Protein AF-A0A4Y9J5P9-F1 (afdb_monomer_lite)

Structure (mmCIF, N/CA/C/O backbone):
data_AF-A0A4Y9J5P9-F1
#
_entry.id   AF-A0A4Y9J5P9-F1
#
loop_
_atom_site.group_PDB
_atom_site.id
_atom_site.type_symbol
_atom_site.label_atom_id
_atom_site.label_alt_id
_atom_site.label_comp_id
_atom_site.label_asym_id
_atom_site.label_entity_id
_atom_site.label_seq_id
_atom_site.pdbx_PDB_ins_code
_atom_site.Cartn_x
_atom_site.Cartn_y
_atom_site.Cartn_z
_atom_site.occupancy
_atom_site.B_iso_or_equiv
_atom_site.auth_seq_id
_atom_site.auth_comp_id
_atom_site.auth_asym_id
_atom_site.auth_atom_id
_atom_site.pdbx_PDB_model_num
ATOM 1 N N . MET A 1 1 ? 6.789 -11.161 23.796 1.00 53.19 1 MET A N 1
ATOM 2 C CA . MET A 1 1 ? 7.532 -11.823 22.694 1.00 53.19 1 MET A CA 1
ATOM 3 C C . MET A 1 1 ? 6.649 -12.443 21.605 1.00 53.19 1 MET A C 1
ATOM 5 O O . MET A 1 1 ? 6.870 -12.081 20.460 1.00 53.19 1 MET A O 1
ATOM 9 N N . LYS A 1 2 ? 5.642 -13.296 21.888 1.00 56.31 2 LYS A N 1
ATOM 10 C CA . LYS A 1 2 ? 4.784 -13.918 20.837 1.00 56.31 2 LYS A CA 1
ATOM 11 C C . LYS A 1 2 ? 4.163 -12.918 19.837 1.00 56.31 2 LYS A C 1
ATOM 13 O O . LYS A 1 2 ? 4.288 -13.100 18.637 1.00 56.31 2 LYS A O 1
ATOM 18 N N . LYS A 1 3 ? 3.633 -11.792 20.325 1.00 65.88 3 LYS A N 1
ATOM 19 C CA . LYS A 1 3 ? 2.984 -10.761 19.487 1.00 65.88 3 LYS A CA 1
ATOM 20 C C . LYS A 1 3 ? 3.928 -9.975 18.570 1.00 65.88 3 LYS A C 1
ATOM 22 O O . LYS A 1 3 ? 3.513 -9.537 17.508 1.00 65.88 3 LYS A O 1
ATOM 27 N N . ILE A 1 4 ? 5.189 -9.797 18.975 1.00 73.44 4 ILE A N 1
ATOM 28 C CA . ILE A 1 4 ? 6.207 -9.153 18.125 1.00 73.44 4 ILE A CA 1
ATOM 29 C C . ILE A 1 4 ? 6.587 -10.105 16.986 1.00 73.44 4 ILE A C 1
ATOM 31 O O . ILE A 1 4 ? 6.726 -9.669 15.851 1.00 73.44 4 ILE A O 1
ATOM 35 N N . LYS A 1 5 ? 6.680 -11.412 17.273 1.00 79.00 5 LYS A N 1
ATOM 36 C CA . LYS A 1 5 ? 6.939 -12.435 16.253 1.00 79.00 5 LYS A CA 1
ATOM 37 C C . LYS A 1 5 ? 5.811 -12.513 15.220 1.00 79.00 5 LYS A C 1
ATOM 39 O O . LYS A 1 5 ? 6.104 -12.509 14.036 1.00 79.00 5 LYS A O 1
ATOM 44 N N . GLU A 1 6 ? 4.548 -12.517 15.650 1.00 77.38 6 GLU A N 1
ATOM 45 C CA . GLU A 1 6 ? 3.384 -12.494 14.743 1.00 77.38 6 GLU A CA 1
ATOM 46 C C . GLU A 1 6 ? 3.361 -11.238 13.865 1.00 77.38 6 GLU A C 1
ATOM 48 O O . GLU A 1 6 ? 3.120 -11.320 12.665 1.00 77.38 6 GLU A O 1
ATOM 53 N N . TYR A 1 7 ? 3.661 -10.079 14.454 1.00 79.06 7 TYR A N 1
ATOM 54 C CA . TYR A 1 7 ? 3.749 -8.815 13.730 1.00 79.06 7 TYR A CA 1
ATOM 55 C C . TYR A 1 7 ? 4.831 -8.846 12.644 1.00 79.06 7 TYR A C 1
ATOM 57 O O . TYR A 1 7 ? 4.550 -8.538 11.489 1.00 79.06 7 TYR A O 1
ATOM 65 N N . ILE A 1 8 ? 6.048 -9.270 12.999 1.00 83.81 8 ILE A N 1
ATOM 66 C CA . ILE A 1 8 ? 7.154 -9.405 12.044 1.00 83.81 8 ILE A CA 1
ATOM 67 C C . ILE A 1 8 ? 6.790 -10.419 10.955 1.00 83.81 8 ILE A C 1
ATOM 69 O O . ILE A 1 8 ? 7.001 -10.132 9.786 1.00 83.81 8 ILE A O 1
ATOM 73 N N . LEU A 1 9 ? 6.189 -11.554 11.321 1.00 85.19 9 LEU A N 1
ATOM 74 C CA . LEU A 1 9 ? 5.786 -12.599 10.380 1.00 85.19 9 LEU A CA 1
ATOM 75 C C . LEU A 1 9 ? 4.756 -12.108 9.352 1.00 85.19 9 LEU A C 1
ATOM 77 O O . LEU A 1 9 ? 4.862 -12.428 8.175 1.00 85.19 9 LEU A O 1
ATOM 81 N N . VAL A 1 10 ? 3.773 -11.309 9.767 1.00 83.62 10 VAL A N 1
ATOM 82 C CA . VAL A 1 10 ? 2.771 -10.739 8.850 1.00 83.62 10 VAL A CA 1
ATOM 83 C C . VAL A 1 10 ? 3.413 -9.737 7.885 1.00 83.62 10 VAL A C 1
ATOM 85 O O . VAL A 1 10 ? 3.097 -9.745 6.692 1.00 83.62 10 VAL A O 1
ATOM 88 N N . LEU A 1 11 ? 4.334 -8.902 8.379 1.00 83.50 11 LEU A N 1
ATOM 89 C CA . LEU A 1 11 ? 5.075 -7.960 7.539 1.00 83.50 11 LEU A CA 1
ATOM 90 C C . LEU A 1 11 ? 5.971 -8.689 6.532 1.00 83.50 11 LEU A C 1
ATOM 92 O O . LEU A 1 11 ? 5.945 -8.354 5.349 1.00 83.50 11 LEU A O 1
ATOM 96 N N . THR A 1 12 ? 6.726 -9.698 6.972 1.00 86.25 12 THR A N 1
ATOM 97 C CA . THR A 1 12 ? 7.613 -10.463 6.088 1.00 86.25 12 THR A CA 1
ATOM 98 C C . THR A 1 12 ? 6.824 -11.260 5.061 1.00 86.25 12 THR A C 1
ATOM 100 O O . THR A 1 12 ? 7.177 -11.230 3.888 1.00 86.25 12 THR A O 1
ATOM 103 N N . LEU A 1 13 ? 5.729 -11.916 5.453 1.00 86.50 13 LEU A N 1
ATOM 104 C CA . LEU A 1 13 ? 4.909 -12.705 4.532 1.00 86.50 13 LEU A CA 1
ATOM 105 C C . LEU A 1 13 ? 4.271 -11.825 3.457 1.00 86.50 13 LEU A C 1
ATOM 107 O O . LEU A 1 13 ? 4.275 -12.194 2.288 1.00 86.50 13 LEU A O 1
ATOM 111 N N . SER A 1 14 ? 3.784 -10.641 3.823 1.00 83.44 14 SER A N 1
ATOM 112 C CA . SER A 1 14 ? 3.197 -9.712 2.850 1.00 83.44 14 SER A CA 1
ATOM 113 C C . SER A 1 14 ? 4.247 -9.109 1.917 1.00 83.44 14 SER A C 1
ATOM 115 O O . SER A 1 14 ? 3.969 -8.920 0.736 1.00 83.44 14 SER A O 1
ATOM 117 N N . LEU A 1 15 ? 5.457 -8.843 2.424 1.00 85.38 15 LEU A N 1
ATOM 118 C CA . LEU A 1 15 ? 6.593 -8.416 1.607 1.00 85.38 15 LEU A CA 1
ATOM 119 C C . LEU A 1 15 ? 6.991 -9.508 0.605 1.00 85.38 15 LEU A C 1
ATOM 121 O O . LEU A 1 15 ? 7.119 -9.230 -0.583 1.00 85.38 15 LEU A O 1
ATOM 125 N N . VAL A 1 16 ? 7.130 -10.754 1.067 1.00 86.75 16 VAL A N 1
ATOM 126 C CA . VAL A 1 16 ? 7.430 -11.907 0.206 1.00 86.75 16 VAL A CA 1
ATOM 127 C C . VAL A 1 16 ? 6.332 -12.090 -0.836 1.00 86.75 16 VAL A C 1
ATOM 129 O O . VAL A 1 16 ? 6.643 -12.214 -2.016 1.00 86.75 16 VAL A O 1
ATOM 132 N N . LEU A 1 17 ? 5.060 -12.044 -0.432 1.00 86.56 17 LEU A N 1
ATOM 133 C CA . LEU A 1 17 ? 3.925 -12.176 -1.342 1.00 86.56 17 LEU A CA 1
ATOM 134 C C . LEU A 1 17 ? 3.943 -11.092 -2.422 1.00 86.56 17 LEU A C 1
ATOM 136 O O . LEU A 1 17 ? 3.773 -11.404 -3.594 1.00 86.56 17 LEU A O 1
ATOM 140 N N . ALA A 1 18 ? 4.189 -9.838 -2.048 1.00 83.00 18 ALA A N 1
ATOM 141 C CA . ALA A 1 18 ? 4.281 -8.742 -3.002 1.00 83.00 18 ALA A CA 1
ATOM 142 C C . ALA A 1 18 ? 5.456 -8.915 -3.973 1.00 83.00 18 ALA A C 1
ATOM 144 O O . ALA A 1 18 ? 5.275 -8.748 -5.175 1.00 83.00 18 ALA A O 1
ATOM 145 N N . CYS A 1 19 ? 6.640 -9.309 -3.491 1.00 82.00 19 CYS A N 1
ATOM 146 C CA . CYS A 1 19 ? 7.788 -9.595 -4.358 1.00 82.00 19 CYS A CA 1
ATOM 147 C C . CYS A 1 19 ? 7.505 -10.756 -5.324 1.00 82.00 19 CYS A C 1
ATOM 149 O O . CYS A 1 19 ? 7.816 -10.657 -6.510 1.00 82.00 19 CYS A O 1
ATOM 151 N N . VAL A 1 20 ? 6.883 -11.834 -4.836 1.00 83.81 20 VAL A N 1
ATOM 152 C CA . VAL A 1 20 ? 6.499 -12.998 -5.649 1.00 83.81 20 VAL A CA 1
ATOM 153 C C . VAL A 1 20 ? 5.451 -12.613 -6.690 1.00 83.81 20 VAL A C 1
ATOM 155 O O . VAL A 1 20 ? 5.598 -12.975 -7.852 1.00 83.81 20 VAL A O 1
ATOM 158 N N . LEU A 1 21 ? 4.426 -11.842 -6.314 1.00 82.25 21 LEU A N 1
ATOM 159 C CA . LEU A 1 21 ? 3.424 -11.338 -7.255 1.00 82.25 21 LEU A CA 1
ATOM 160 C C . LEU A 1 21 ? 4.065 -10.452 -8.321 1.00 82.25 21 LEU A C 1
ATOM 162 O O . LEU A 1 21 ? 3.766 -10.631 -9.496 1.00 82.25 21 LEU A O 1
ATOM 166 N N . THR A 1 22 ? 4.978 -9.554 -7.940 1.00 78.56 22 THR A N 1
ATOM 167 C CA . THR A 1 22 ? 5.728 -8.744 -8.909 1.00 78.56 22 THR A CA 1
ATOM 168 C C . THR A 1 22 ? 6.489 -9.628 -9.890 1.00 78.56 22 THR A C 1
ATOM 170 O O . THR A 1 22 ? 6.398 -9.387 -11.086 1.00 78.56 22 THR A O 1
ATOM 173 N N . PHE A 1 23 ? 7.179 -10.665 -9.409 1.00 78.06 23 PHE A N 1
ATOM 174 C CA . PHE A 1 23 ? 7.938 -11.592 -10.253 1.00 78.06 23 PHE A CA 1
ATOM 175 C C . PHE A 1 23 ? 7.052 -12.438 -11.186 1.00 78.06 23 PHE A C 1
ATOM 177 O O . PHE A 1 23 ? 7.381 -12.634 -12.351 1.00 78.06 23 PHE A O 1
ATOM 184 N N . ILE A 1 24 ? 5.914 -12.941 -10.702 1.00 78.69 24 ILE A N 1
ATOM 185 C CA . ILE A 1 24 ? 4.983 -13.736 -11.521 1.00 78.69 24 ILE A CA 1
ATOM 186 C C . ILE A 1 24 ? 4.325 -12.858 -12.590 1.00 78.69 24 ILE A C 1
ATOM 188 O O . ILE A 1 24 ? 4.200 -13.268 -13.743 1.00 78.69 24 ILE A O 1
ATOM 192 N N . LEU A 1 25 ? 3.897 -11.651 -12.216 1.00 75.62 25 LEU A N 1
ATOM 193 C CA . LEU A 1 25 ? 3.182 -10.739 -13.108 1.00 75.62 25 LEU A CA 1
ATOM 194 C C . LEU A 1 25 ? 4.106 -10.043 -14.115 1.00 75.62 25 LEU A C 1
ATOM 196 O O . LEU A 1 25 ? 3.629 -9.572 -15.144 1.00 75.62 25 LEU A O 1
ATOM 200 N N . SER A 1 26 ? 5.412 -9.995 -13.854 1.00 69.56 26 SER A N 1
ATOM 201 C CA . SER A 1 26 ? 6.414 -9.449 -14.774 1.00 69.56 26 SER A CA 1
ATOM 202 C C . SER A 1 26 ? 6.909 -10.447 -15.825 1.00 69.56 26 SER A C 1
ATOM 204 O O . SER A 1 26 ? 7.741 -10.094 -16.656 1.00 69.56 26 SER A O 1
ATOM 206 N N . ASN A 1 27 ? 6.401 -11.684 -15.828 1.00 59.06 27 ASN A N 1
ATOM 207 C CA . ASN A 1 27 ? 6.871 -12.757 -16.710 1.00 59.06 27 ASN A CA 1
ATOM 208 C C . ASN A 1 27 ? 6.480 -12.557 -18.196 1.00 59.06 27 ASN A C 1
ATOM 210 O O . ASN A 1 27 ? 6.952 -13.271 -19.080 1.00 59.06 27 ASN A O 1
ATOM 214 N N . SER A 1 28 ? 5.644 -11.561 -18.509 1.00 53.28 28 SER A N 1
ATOM 215 C CA . SER A 1 28 ? 5.493 -11.052 -19.875 1.00 53.28 28 SER A CA 1
ATOM 216 C C . SER A 1 28 ? 6.617 -10.055 -20.163 1.00 53.28 28 SER A C 1
ATOM 218 O O . SER A 1 28 ? 6.710 -9.057 -19.460 1.00 53.28 28 SER A O 1
ATOM 220 N N . ARG A 1 29 ? 7.423 -10.323 -21.202 1.00 49.62 29 ARG A N 1
ATOM 221 C CA . ARG A 1 29 ? 8.664 -9.658 -21.682 1.00 49.62 29 ARG A CA 1
ATOM 222 C C . ARG A 1 29 ? 8.778 -8.122 -21.691 1.00 49.62 29 ARG A C 1
ATOM 224 O O . ARG A 1 29 ? 9.771 -7.617 -22.193 1.00 49.62 29 ARG A O 1
ATOM 231 N N . PHE A 1 30 ? 7.825 -7.368 -21.174 1.00 44.53 30 PHE A N 1
ATOM 232 C CA . PHE A 1 30 ? 7.927 -5.931 -21.039 1.00 44.53 30 PHE A CA 1
ATOM 233 C C . PHE A 1 30 ? 7.219 -5.466 -19.761 1.00 44.53 30 PHE A C 1
ATOM 235 O O . PHE A 1 30 ? 6.049 -5.761 -19.521 1.00 44.53 30 PHE A O 1
ATOM 242 N N . VAL A 1 31 ? 7.930 -4.606 -19.031 1.00 52.00 31 VAL A N 1
ATOM 243 C CA . VAL A 1 31 ? 7.399 -3.592 -18.116 1.00 52.00 31 VAL A CA 1
ATOM 244 C C . VAL A 1 31 ? 7.162 -4.046 -16.661 1.00 52.00 31 VAL A C 1
ATOM 246 O O . VAL A 1 31 ? 6.040 -4.111 -16.161 1.00 52.00 31 VAL A O 1
ATOM 249 N N . PHE A 1 32 ? 8.249 -4.183 -15.895 1.00 51.75 32 PHE A N 1
ATOM 250 C CA . PHE A 1 32 ? 8.193 -4.087 -14.424 1.00 51.75 32 PHE A CA 1
ATOM 251 C C . PHE A 1 3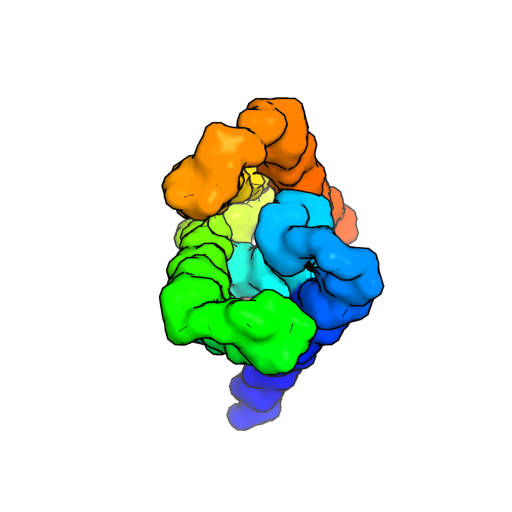2 ? 7.670 -2.710 -13.920 1.00 51.75 32 PHE A C 1
ATOM 253 O O . PHE A 1 32 ? 7.300 -2.573 -12.757 1.00 51.75 32 PHE A O 1
ATOM 260 N N . LEU A 1 33 ? 7.554 -1.715 -14.811 1.00 57.81 33 LEU A N 1
ATOM 261 C CA . LEU A 1 33 ? 6.879 -0.421 -14.608 1.00 57.81 33 LEU A CA 1
ATOM 262 C C . LEU A 1 33 ? 5.426 -0.378 -15.133 1.00 57.81 33 LEU A C 1
ATOM 264 O O . LEU A 1 33 ? 4.866 0.704 -15.313 1.00 57.81 33 LEU A O 1
ATOM 268 N N . ASN A 1 34 ? 4.804 -1.522 -15.443 1.00 67.69 34 ASN A N 1
ATOM 269 C CA . ASN A 1 34 ? 3.411 -1.525 -15.875 1.00 67.69 34 ASN A CA 1
ATOM 270 C C . ASN A 1 34 ? 2.553 -1.135 -14.675 1.00 67.69 34 ASN A C 1
ATOM 272 O O . ASN A 1 34 ? 2.593 -1.790 -13.635 1.00 67.69 34 ASN A O 1
ATOM 276 N N . LEU A 1 35 ? 1.738 -0.093 -14.816 1.00 67.44 35 LEU A N 1
ATOM 277 C CA . LEU A 1 35 ? 0.831 0.325 -13.748 1.00 67.44 35 LEU A CA 1
ATOM 278 C C . LEU A 1 35 ? -0.058 -0.838 -13.278 1.00 67.44 35 LEU A C 1
ATOM 280 O O . LEU A 1 35 ? -0.327 -0.953 -12.086 1.00 67.44 35 LEU A O 1
ATOM 284 N N . ASN A 1 36 ? -0.432 -1.755 -14.176 1.00 67.81 36 ASN A N 1
ATOM 285 C CA . ASN A 1 36 ? -1.231 -2.931 -13.830 1.00 67.81 36 ASN A CA 1
ATOM 286 C C . ASN A 1 36 ? -0.463 -3.957 -12.977 1.00 67.81 36 ASN A C 1
ATOM 288 O O . ASN A 1 36 ? -1.045 -4.541 -12.062 1.00 67.81 36 ASN A O 1
ATOM 292 N N . THR A 1 37 ? 0.830 -4.177 -13.243 1.00 71.69 37 THR A N 1
ATOM 293 C CA . THR A 1 37 ? 1.643 -5.114 -12.447 1.00 71.69 37 THR A CA 1
ATOM 294 C C . THR A 1 37 ? 1.933 -4.522 -11.073 1.00 71.69 37 THR A C 1
ATOM 296 O O . THR A 1 37 ? 1.742 -5.209 -10.071 1.00 71.69 37 THR A O 1
ATOM 299 N N . ILE A 1 38 ? 2.264 -3.225 -11.017 1.00 72.25 38 ILE A N 1
ATOM 300 C CA . ILE A 1 38 ? 2.441 -2.470 -9.769 1.00 72.25 38 ILE A CA 1
ATOM 301 C C . ILE A 1 38 ? 1.161 -2.523 -8.928 1.00 72.25 38 ILE A C 1
ATOM 303 O O . ILE A 1 38 ? 1.227 -2.736 -7.720 1.00 72.25 38 ILE A O 1
ATOM 307 N N . LEU A 1 39 ? -0.015 -2.353 -9.537 1.00 71.62 39 LEU A N 1
ATOM 308 C CA . LEU A 1 39 ? -1.292 -2.369 -8.823 1.00 71.62 39 LEU A CA 1
ATOM 309 C C . LEU A 1 39 ? -1.528 -3.68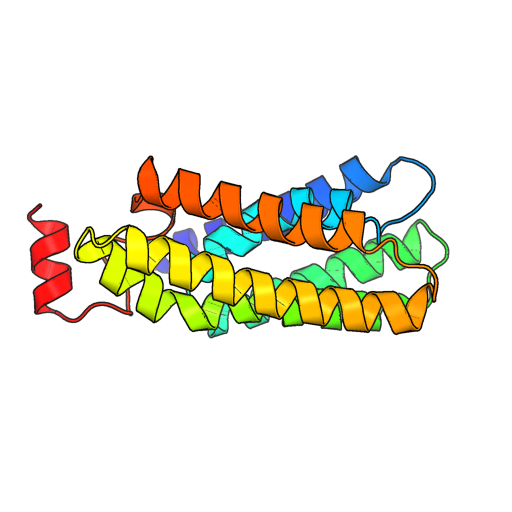6 -8.078 1.00 71.62 39 LEU A C 1
ATOM 311 O O . LEU A 1 39 ? -1.817 -3.692 -6.881 1.00 71.62 39 LEU A O 1
ATOM 315 N N . LEU A 1 40 ? -1.398 -4.802 -8.791 1.00 73.94 40 LEU A N 1
ATOM 316 C CA . LEU A 1 40 ? -1.704 -6.122 -8.251 1.00 73.94 40 LEU A CA 1
ATOM 317 C C . LEU A 1 40 ? -0.658 -6.582 -7.234 1.00 73.94 40 LEU A C 1
ATOM 319 O O . LEU A 1 40 ? -1.012 -7.208 -6.235 1.00 73.94 40 LEU A O 1
ATOM 323 N N . SER A 1 41 ? 0.616 -6.250 -7.447 1.00 77.62 41 SER A N 1
ATOM 324 C CA . SER A 1 41 ? 1.679 -6.677 -6.541 1.00 77.62 41 SER A CA 1
ATOM 325 C C . SER A 1 41 ? 1.759 -5.857 -5.254 1.00 77.62 41 SER A C 1
ATOM 327 O O . SER A 1 41 ? 2.133 -6.388 -4.210 1.00 77.62 41 SER A O 1
ATOM 329 N N . THR A 1 42 ? 1.365 -4.581 -5.287 1.00 79.06 42 THR A N 1
ATOM 330 C CA . THR A 1 42 ? 1.448 -3.684 -4.118 1.00 79.06 42 THR A CA 1
ATOM 331 C C . THR A 1 42 ? 0.241 -3.779 -3.190 1.00 79.06 42 THR A C 1
ATOM 333 O O . THR A 1 42 ? 0.298 -3.310 -2.052 1.00 79.06 42 THR A O 1
ATOM 336 N N . PHE A 1 43 ? -0.837 -4.436 -3.615 1.00 82.25 43 PHE A N 1
ATOM 337 C CA . PHE A 1 43 ? -2.066 -4.548 -2.838 1.00 82.25 43 PHE A CA 1
ATOM 338 C C . PHE A 1 43 ? -1.894 -5.137 -1.417 1.00 82.25 43 PHE A C 1
ATOM 340 O O . PHE A 1 43 ? -2.371 -4.506 -0.464 1.00 82.25 43 PHE A O 1
ATOM 347 N N . PRO A 1 44 ? -1.181 -6.268 -1.208 1.00 81.75 44 PRO A N 1
ATOM 348 C CA . PRO A 1 44 ? -0.951 -6.806 0.138 1.00 81.75 44 PRO A CA 1
ATOM 349 C C . PRO A 1 44 ? -0.238 -5.807 1.058 1.00 81.75 44 PRO A C 1
ATOM 351 O O . PRO A 1 44 ? -0.516 -5.723 2.254 1.00 81.75 44 PRO A O 1
ATOM 354 N N . ILE A 1 45 ? 0.665 -5.016 0.480 1.00 85.62 45 ILE A N 1
ATOM 355 C CA . ILE A 1 45 ? 1.468 -4.024 1.186 1.00 85.62 45 ILE A CA 1
ATOM 356 C C . ILE A 1 45 ? 0.624 -2.791 1.548 1.00 85.62 45 ILE A C 1
ATOM 358 O O . ILE A 1 45 ? 0.695 -2.318 2.681 1.00 85.62 45 ILE A O 1
ATOM 362 N N . ILE A 1 46 ? -0.226 -2.300 0.641 1.00 86.00 46 ILE A N 1
ATOM 363 C CA . ILE A 1 46 ? -1.099 -1.139 0.892 1.00 86.00 46 ILE A CA 1
ATOM 364 C C . ILE A 1 46 ? -2.025 -1.390 2.092 1.00 86.00 46 ILE A C 1
ATOM 366 O O . ILE A 1 46 ? -2.179 -0.518 2.950 1.00 86.00 46 ILE A O 1
ATOM 370 N N . ILE A 1 47 ? -2.590 -2.597 2.215 1.00 85.62 47 ILE A N 1
ATOM 371 C CA . ILE A 1 47 ? -3.419 -2.958 3.377 1.00 85.62 47 ILE A CA 1
ATOM 372 C C . ILE A 1 47 ? -2.605 -2.885 4.670 1.00 85.62 47 ILE A C 1
ATOM 374 O O . ILE A 1 47 ? -3.073 -2.325 5.665 1.00 85.62 47 ILE A O 1
ATOM 378 N N . LEU A 1 48 ? -1.380 -3.423 4.673 1.00 86.19 48 LEU A N 1
ATOM 379 C CA . LEU A 1 48 ? -0.508 -3.334 5.845 1.00 86.19 48 LEU A CA 1
ATOM 380 C C . LEU A 1 48 ? -0.191 -1.893 6.218 1.00 86.19 48 LEU A C 1
ATOM 382 O O . LEU A 1 48 ? -0.106 -1.574 7.405 1.00 86.19 48 LEU A O 1
ATOM 386 N N . PHE A 1 49 ? -0.027 -1.026 5.224 1.00 90.00 49 PHE A N 1
ATOM 387 C CA . PHE A 1 49 ? 0.283 0.378 5.452 1.00 90.00 49 PHE A CA 1
ATOM 388 C C . PHE A 1 49 ? -0.873 1.076 6.154 1.00 90.00 49 PHE A C 1
ATOM 390 O O . PHE A 1 49 ? -0.653 1.759 7.155 1.00 90.00 49 PHE A O 1
ATOM 397 N N . TYR A 1 50 ? -2.109 0.817 5.725 1.00 90.69 50 TYR A N 1
ATOM 398 C CA . TYR A 1 50 ? -3.279 1.304 6.448 1.00 90.69 50 TYR A CA 1
ATOM 399 C C . TYR A 1 50 ? -3.411 0.691 7.840 1.00 90.69 50 TYR A C 1
ATOM 401 O O . TYR A 1 50 ? -3.822 1.397 8.752 1.00 90.69 50 TYR A O 1
ATOM 409 N N . ARG A 1 51 ? -3.019 -0.574 8.031 1.00 90.56 51 ARG A N 1
ATOM 410 C CA . ARG A 1 51 ? -3.143 -1.296 9.308 1.00 90.56 51 ARG A CA 1
ATOM 411 C C . ARG A 1 51 ? -2.142 -0.861 10.380 1.00 90.56 51 ARG A C 1
ATOM 413 O O . ARG A 1 51 ? -2.457 -0.860 11.576 1.00 90.56 51 ARG A O 1
ATOM 420 N N . HIS A 1 52 ? -0.911 -0.570 9.971 1.00 88.94 52 HIS A N 1
ATOM 421 C CA . HIS A 1 52 ? 0.226 -0.371 10.875 1.00 88.94 52 HIS A CA 1
ATOM 422 C C . HIS A 1 52 ? 0.801 1.051 10.839 1.00 88.94 52 HIS A C 1
ATOM 424 O O . HIS A 1 52 ? 1.543 1.430 11.746 1.00 88.94 52 HIS A O 1
ATOM 430 N N . GLY A 1 53 ? 0.392 1.863 9.864 1.00 89.88 53 GLY A N 1
ATOM 431 C CA . GLY A 1 53 ? 0.774 3.263 9.719 1.00 89.88 53 GLY A CA 1
ATOM 432 C C . GLY A 1 53 ? 2.135 3.487 9.077 1.00 89.88 53 GLY A C 1
ATOM 433 O O . GLY A 1 53 ? 2.774 2.568 8.572 1.00 89.88 53 GLY A O 1
ATOM 434 N N . PHE A 1 54 ? 2.564 4.749 9.087 1.00 90.06 54 PHE A N 1
ATOM 435 C CA . PHE A 1 54 ? 3.673 5.234 8.266 1.00 90.06 54 PHE A CA 1
ATOM 436 C C . PHE A 1 54 ? 5.031 4.589 8.564 1.00 90.06 54 PHE A C 1
ATOM 438 O O . PHE A 1 54 ? 5.678 4.109 7.648 1.00 90.06 54 PHE A O 1
ATOM 445 N N . TYR A 1 55 ? 5.476 4.540 9.822 1.00 88.44 55 TYR A N 1
ATOM 446 C CA . TYR A 1 55 ? 6.818 4.033 10.147 1.00 88.44 55 TYR A CA 1
ATOM 447 C C . TYR A 1 55 ? 7.087 2.598 9.661 1.00 88.44 55 TYR A C 1
ATOM 449 O O . TYR A 1 55 ? 8.092 2.380 8.982 1.00 88.44 55 TYR A O 1
ATOM 457 N N . PRO A 1 56 ? 6.221 1.605 9.945 1.00 87.25 56 PRO A N 1
ATOM 458 C CA . PRO A 1 56 ? 6.417 0.273 9.386 1.00 87.25 56 PRO A CA 1
ATOM 459 C C . PRO A 1 56 ? 6.186 0.238 7.878 1.00 87.25 56 PRO A C 1
ATOM 461 O O . PRO A 1 56 ? 6.861 -0.526 7.192 1.00 87.25 56 PRO A O 1
ATOM 464 N N . ALA A 1 57 ? 5.294 1.084 7.353 1.00 88.69 57 ALA A N 1
ATOM 465 C CA . ALA A 1 57 ? 5.094 1.202 5.918 1.00 88.69 57 ALA A CA 1
ATOM 466 C C . ALA A 1 57 ? 6.356 1.672 5.188 1.00 88.69 57 ALA A C 1
ATOM 468 O O . ALA A 1 57 ? 6.694 1.140 4.138 1.00 88.69 57 ALA A O 1
ATOM 469 N N . PHE A 1 58 ? 7.081 2.628 5.765 1.00 91.00 58 PHE A N 1
ATOM 470 C CA . PHE A 1 58 ? 8.315 3.164 5.210 1.00 91.00 58 PHE A CA 1
ATOM 471 C C . PHE A 1 58 ? 9.396 2.086 5.114 1.00 91.00 58 PHE A C 1
ATOM 473 O O . PHE A 1 58 ? 9.965 1.881 4.046 1.00 91.00 58 PHE A O 1
ATOM 480 N N . LEU A 1 59 ? 9.634 1.346 6.203 1.00 90.56 59 LEU A N 1
ATOM 481 C CA . LEU A 1 59 ? 10.638 0.278 6.223 1.00 90.56 59 LEU A CA 1
ATOM 482 C C . LEU A 1 59 ? 10.294 -0.848 5.242 1.00 90.56 59 LEU A C 1
ATOM 484 O O . LEU A 1 59 ? 11.139 -1.264 4.455 1.00 90.56 59 LEU A O 1
ATOM 488 N N . VAL A 1 60 ? 9.048 -1.326 5.263 1.00 90.38 60 VAL A N 1
ATOM 489 C CA . VAL A 1 60 ? 8.595 -2.407 4.375 1.00 90.38 60 VAL A CA 1
ATOM 490 C C . VAL A 1 60 ? 8.590 -1.949 2.918 1.00 90.38 60 VAL A C 1
ATOM 492 O O . VAL A 1 60 ? 9.030 -2.696 2.051 1.00 90.38 60 VAL A O 1
ATOM 495 N N . GLY A 1 61 ? 8.154 -0.718 2.649 1.00 90.94 61 GLY A N 1
ATOM 496 C CA . GLY A 1 61 ? 8.171 -0.115 1.319 1.00 90.94 61 GLY A CA 1
ATOM 497 C C . GLY A 1 61 ? 9.584 0.034 0.760 1.00 90.94 61 GLY A C 1
ATOM 498 O O . GLY A 1 61 ? 9.816 -0.318 -0.394 1.00 90.94 61 GLY A O 1
ATOM 499 N N . ALA A 1 62 ? 10.544 0.469 1.581 1.00 91.50 62 ALA A N 1
ATOM 500 C CA . ALA A 1 62 ? 11.948 0.555 1.189 1.00 91.50 62 ALA A CA 1
ATOM 501 C C . ALA A 1 62 ? 12.536 -0.827 0.860 1.00 91.50 62 ALA A C 1
ATOM 503 O O . ALA A 1 62 ? 13.122 -1.003 -0.206 1.00 91.50 62 ALA A O 1
ATOM 504 N N . ILE A 1 63 ? 12.330 -1.825 1.728 1.00 92.31 63 ILE A N 1
ATOM 505 C CA . ILE A 1 63 ? 12.819 -3.197 1.499 1.00 92.31 63 ILE A CA 1
ATOM 506 C C . ILE A 1 63 ? 12.177 -3.797 0.242 1.00 92.31 63 ILE A C 1
ATOM 508 O O . ILE A 1 63 ? 12.870 -4.415 -0.562 1.00 92.31 63 ILE A O 1
ATOM 512 N N . TYR A 1 64 ? 10.872 -3.589 0.050 1.00 90.19 64 TYR A N 1
ATOM 513 C CA . TYR A 1 64 ? 10.152 -4.039 -1.139 1.00 90.19 64 TYR A CA 1
ATOM 514 C C . TYR A 1 64 ? 10.722 -3.402 -2.411 1.00 90.19 64 TYR A C 1
ATOM 516 O O . TYR A 1 64 ? 11.044 -4.114 -3.357 1.00 90.19 64 TYR A O 1
ATOM 524 N N . GLY A 1 65 ? 10.901 -2.078 -2.421 1.00 89.00 65 GLY A N 1
ATOM 525 C CA . GLY A 1 65 ? 11.435 -1.351 -3.570 1.00 89.00 65 GLY A CA 1
ATOM 526 C C . GLY A 1 65 ? 12.860 -1.772 -3.934 1.00 89.00 65 GLY A C 1
ATOM 527 O O . GLY A 1 65 ? 13.147 -2.000 -5.108 1.00 89.00 65 GLY A O 1
ATOM 528 N N . ILE A 1 66 ? 13.729 -1.961 -2.936 1.00 90.62 66 ILE A N 1
ATOM 529 C CA . ILE A 1 66 ? 15.089 -2.485 -3.142 1.00 90.62 66 ILE A CA 1
ATOM 530 C C . ILE A 1 66 ? 15.029 -3.912 -3.695 1.00 90.62 66 ILE A C 1
ATOM 532 O O . ILE A 1 66 ? 15.685 -4.212 -4.691 1.00 90.62 66 ILE A O 1
ATOM 536 N N . GLY A 1 67 ? 14.229 -4.786 -3.077 1.00 88.50 67 GLY A N 1
ATOM 537 C CA . GLY A 1 67 ? 14.099 -6.186 -3.477 1.00 88.50 67 GLY A CA 1
ATOM 538 C C . GLY A 1 67 ? 13.607 -6.333 -4.914 1.00 88.50 67 GLY A C 1
ATOM 539 O O . GLY A 1 67 ? 14.240 -7.020 -5.713 1.00 88.50 67 GLY A O 1
ATOM 540 N N . VAL A 1 68 ? 12.531 -5.628 -5.272 1.00 84.62 68 VAL A N 1
ATOM 541 C CA . VAL A 1 68 ? 12.026 -5.584 -6.650 1.00 84.62 68 VAL A CA 1
ATOM 542 C C . VAL A 1 68 ? 13.074 -4.993 -7.584 1.00 84.62 68 VAL A C 1
ATOM 544 O O . VAL A 1 68 ? 13.359 -5.592 -8.614 1.00 84.62 68 VAL A O 1
ATOM 547 N N . GLY A 1 69 ? 13.701 -3.876 -7.218 1.00 84.25 69 GLY A N 1
ATOM 548 C CA . GLY A 1 69 ? 14.733 -3.237 -8.030 1.00 84.25 69 GLY A CA 1
ATOM 549 C C . GLY A 1 69 ? 15.898 -4.166 -8.374 1.00 84.25 69 GLY A C 1
ATOM 550 O O . GLY A 1 69 ? 16.327 -4.195 -9.527 1.00 84.25 69 GLY 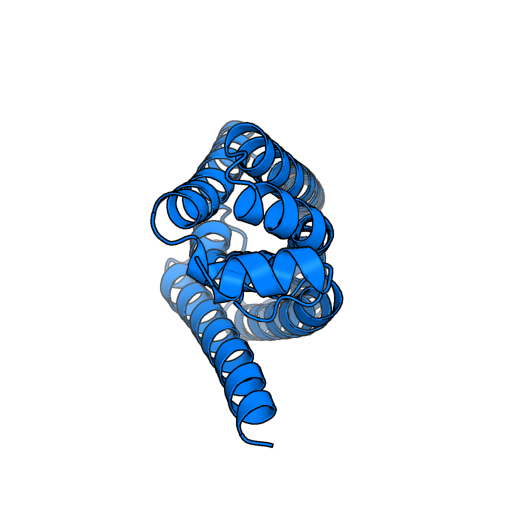A O 1
ATOM 551 N N . ILE A 1 70 ? 16.373 -4.958 -7.407 1.00 86.88 70 ILE A N 1
ATOM 552 C CA . ILE A 1 70 ? 17.421 -5.969 -7.612 1.00 86.88 70 ILE A CA 1
ATOM 553 C C . ILE A 1 70 ? 16.932 -7.080 -8.546 1.00 86.88 70 ILE A C 1
ATOM 555 O O . ILE A 1 70 ? 17.665 -7.468 -9.452 1.00 86.88 70 ILE A O 1
ATOM 559 N N . ILE A 1 71 ? 15.699 -7.568 -8.370 1.00 83.12 71 ILE A N 1
ATOM 560 C CA . ILE A 1 71 ? 15.107 -8.571 -9.269 1.00 83.12 71 ILE A CA 1
ATOM 561 C C . ILE A 1 71 ? 15.079 -8.027 -10.706 1.00 83.12 71 ILE A C 1
ATOM 563 O O . ILE A 1 71 ? 15.578 -8.684 -11.615 1.00 83.12 71 ILE A O 1
ATOM 567 N N . VAL A 1 72 ? 14.589 -6.804 -10.923 1.00 78.06 72 VAL A N 1
ATOM 568 C CA . VAL A 1 72 ? 14.578 -6.189 -12.263 1.00 78.06 72 VAL A CA 1
ATOM 569 C C . VAL A 1 72 ? 15.991 -6.048 -12.826 1.00 78.06 72 VAL A C 1
ATOM 571 O O . VAL A 1 72 ? 16.227 -6.368 -13.986 1.00 78.06 72 VAL A O 1
ATOM 574 N N . MET A 1 73 ? 16.951 -5.615 -12.007 1.00 82.50 73 MET A N 1
ATOM 575 C CA . MET A 1 73 ? 18.347 -5.478 -12.425 1.00 82.50 73 MET A CA 1
ATOM 576 C C . MET A 1 73 ? 18.930 -6.810 -12.926 1.00 82.50 73 MET A C 1
ATOM 578 O O . MET A 1 73 ? 19.578 -6.838 -13.969 1.00 82.50 73 MET A O 1
ATOM 582 N N . LEU A 1 74 ? 18.663 -7.912 -12.217 1.00 81.81 74 LEU A N 1
ATOM 583 C CA . LEU A 1 74 ? 19.182 -9.241 -12.550 1.00 81.81 74 LEU A CA 1
ATOM 584 C C . LEU A 1 74 ? 18.512 -9.868 -13.782 1.00 81.81 74 LEU A C 1
ATOM 586 O O . LEU A 1 74 ? 19.192 -10.529 -14.564 1.00 81.81 74 LEU A O 1
ATOM 590 N N . PHE A 1 75 ? 17.201 -9.680 -13.956 1.00 77.06 75 PHE A N 1
ATOM 591 C CA . PHE A 1 75 ? 16.423 -10.379 -14.990 1.00 77.06 75 PHE A CA 1
ATOM 592 C C . PHE A 1 75 ? 16.141 -9.546 -16.252 1.00 77.06 75 PHE A C 1
ATOM 594 O O . PHE A 1 75 ? 15.900 -10.131 -17.305 1.00 77.06 75 PHE A O 1
ATOM 601 N N . ASP A 1 76 ? 16.203 -8.214 -16.179 1.00 71.44 76 ASP A N 1
ATOM 602 C CA . ASP A 1 76 ? 15.828 -7.296 -17.272 1.00 71.44 76 ASP A CA 1
ATOM 603 C C . ASP A 1 76 ? 16.986 -6.372 -17.704 1.00 71.44 76 ASP A C 1
ATOM 605 O O . ASP A 1 76 ? 16.780 -5.307 -18.280 1.00 71.44 76 ASP A O 1
ATOM 609 N N . LYS A 1 77 ? 18.236 -6.757 -17.394 1.00 68.75 77 LYS A N 1
ATOM 610 C CA . LYS A 1 77 ? 19.461 -5.973 -17.676 1.00 68.75 77 LYS A CA 1
ATOM 611 C C . LYS A 1 77 ? 19.392 -4.522 -17.163 1.00 68.75 77 LYS A C 1
ATOM 613 O O . LYS A 1 77 ? 19.909 -3.604 -17.800 1.00 68.75 77 LYS A O 1
ATOM 618 N N . GLY A 1 78 ? 18.738 -4.307 -16.021 1.00 68.50 78 GLY A N 1
ATOM 619 C CA . GLY A 1 78 ? 18.686 -2.997 -15.372 1.00 68.50 78 GLY A CA 1
ATOM 620 C C . GLY A 1 78 ? 20.050 -2.554 -14.824 1.00 68.50 78 GLY A C 1
ATOM 621 O O . GLY A 1 78 ? 20.979 -3.347 -14.697 1.00 68.50 78 GLY A O 1
ATOM 622 N N . ASN 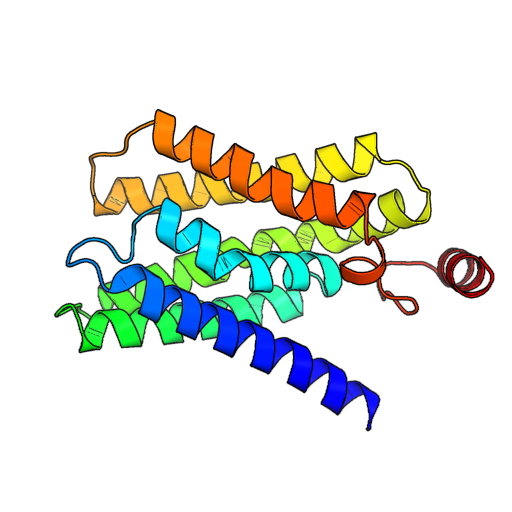A 1 79 ? 20.151 -1.279 -14.445 1.00 81.38 79 ASN A N 1
ATOM 623 C CA . ASN A 1 79 ? 21.341 -0.677 -13.827 1.00 81.38 79 ASN A CA 1
ATOM 624 C C . ASN A 1 79 ? 21.053 -0.284 -12.368 1.00 81.38 79 ASN A C 1
ATOM 626 O O . ASN A 1 79 ? 19.906 -0.280 -11.939 1.00 81.38 79 ASN A O 1
ATOM 630 N N . MET A 1 80 ? 22.050 0.173 -11.602 1.00 85.12 80 MET A N 1
ATOM 631 C CA . MET A 1 80 ? 21.804 0.700 -10.242 1.00 85.12 80 MET A CA 1
ATOM 632 C C . MET A 1 80 ? 20.724 1.800 -10.190 1.00 85.12 80 MET A C 1
ATOM 634 O O . MET A 1 80 ? 20.003 1.918 -9.200 1.00 85.12 80 MET A O 1
ATOM 638 N N . LEU A 1 81 ? 20.556 2.564 -11.275 1.00 81.69 81 LEU A N 1
ATOM 639 C CA . LEU A 1 81 ? 19.496 3.565 -11.397 1.00 81.69 81 LEU A CA 1
ATOM 640 C C . LEU A 1 81 ? 18.085 2.950 -11.340 1.00 81.69 81 LEU A C 1
ATOM 642 O O . LEU A 1 81 ? 17.180 3.562 -10.777 1.00 81.69 81 LEU A O 1
ATOM 646 N N . THR A 1 82 ? 17.887 1.733 -11.862 1.00 78.38 82 THR A N 1
ATOM 647 C CA . THR A 1 82 ? 16.588 1.047 -11.772 1.00 78.38 82 THR A CA 1
ATOM 648 C C . THR A 1 82 ? 16.301 0.663 -10.328 1.00 78.38 82 THR A C 1
ATOM 650 O O . THR A 1 82 ? 15.200 0.907 -9.842 1.00 78.38 82 THR A O 1
ATOM 653 N N . VAL A 1 83 ? 17.302 0.163 -9.597 1.00 85.06 83 VAL A N 1
ATOM 654 C CA . VAL A 1 83 ? 17.167 -0.144 -8.163 1.00 85.06 83 VAL A CA 1
ATOM 655 C C . VAL A 1 83 ? 16.771 1.104 -7.373 1.00 85.06 83 VAL A C 1
ATOM 657 O O . VAL A 1 83 ? 15.847 1.050 -6.557 1.00 85.06 83 VAL A O 1
ATOM 660 N N . ALA A 1 84 ? 17.411 2.243 -7.650 1.00 85.56 84 ALA A N 1
ATOM 661 C CA . ALA A 1 84 ? 17.072 3.516 -7.021 1.00 85.56 84 ALA A CA 1
ATOM 662 C C . ALA A 1 84 ? 15.625 3.944 -7.330 1.00 85.56 84 ALA A C 1
ATOM 664 O O . ALA A 1 84 ? 14.884 4.296 -6.412 1.00 85.56 84 ALA A O 1
ATOM 665 N N . ALA A 1 85 ? 15.186 3.842 -8.588 1.00 82.44 85 ALA A N 1
ATOM 666 C CA . ALA A 1 85 ? 13.823 4.188 -8.992 1.00 82.44 85 ALA A CA 1
ATOM 667 C C . ALA A 1 85 ? 12.761 3.326 -8.282 1.00 82.44 85 ALA A C 1
ATOM 669 O O . ALA A 1 85 ? 11.805 3.867 -7.722 1.00 82.44 85 ALA A O 1
ATOM 670 N N . TYR A 1 86 ? 12.945 2.002 -8.222 1.00 83.31 86 TYR A N 1
ATOM 671 C CA . TYR A 1 86 ? 12.022 1.119 -7.493 1.00 83.31 86 TYR A CA 1
ATOM 672 C C . TYR A 1 86 ? 12.053 1.346 -5.983 1.00 83.31 86 TYR A C 1
ATOM 674 O O . TYR A 1 86 ? 11.012 1.253 -5.334 1.00 83.31 86 TYR A O 1
ATOM 682 N N . SER A 1 87 ? 13.208 1.700 -5.419 1.00 88.44 87 SER A N 1
ATOM 683 C CA . SER A 1 87 ? 13.319 2.070 -4.003 1.00 88.44 87 SER A CA 1
ATOM 684 C C . SER A 1 87 ? 12.496 3.323 -3.692 1.00 88.44 87 SER A C 1
ATOM 686 O O . SER A 1 87 ? 11.730 3.333 -2.727 1.00 88.44 87 SER A O 1
ATOM 688 N N . ILE A 1 88 ? 12.575 4.349 -4.547 1.00 88.31 88 ILE A N 1
ATOM 689 C CA . ILE A 1 88 ? 11.770 5.575 -4.429 1.00 88.31 88 ILE A CA 1
ATOM 690 C C . ILE A 1 88 ? 10.277 5.261 -4.584 1.00 88.31 88 ILE A C 1
ATOM 692 O O . ILE A 1 88 ? 9.469 5.764 -3.802 1.00 88.31 88 ILE A O 1
ATOM 696 N N . LEU A 1 89 ? 9.894 4.402 -5.535 1.00 85.88 89 LEU A N 1
ATOM 697 C CA . LEU A 1 89 ? 8.503 3.961 -5.697 1.00 85.88 89 LEU A CA 1
ATOM 698 C C . LEU A 1 89 ? 7.996 3.231 -4.447 1.00 85.88 89 LEU A C 1
ATOM 700 O O . LEU A 1 89 ? 6.938 3.572 -3.921 1.00 85.88 89 LEU A O 1
ATOM 704 N N . GLY A 1 90 ? 8.769 2.277 -3.928 1.00 88.44 90 GLY A N 1
ATOM 705 C CA . GLY A 1 90 ? 8.437 1.527 -2.717 1.00 88.44 90 GLY A CA 1
ATOM 706 C C . GLY A 1 90 ? 8.260 2.426 -1.493 1.00 88.44 90 GLY A C 1
ATOM 707 O O . GLY A 1 90 ? 7.290 2.279 -0.748 1.00 88.44 90 GLY A O 1
ATOM 708 N N . ILE A 1 91 ? 9.140 3.415 -1.320 1.00 90.62 91 ILE A N 1
ATOM 709 C CA . ILE A 1 91 ? 9.013 4.433 -0.269 1.00 90.62 91 ILE A CA 1
ATOM 710 C C . ILE A 1 91 ? 7.777 5.303 -0.506 1.00 90.62 91 ILE A C 1
ATOM 712 O O . ILE A 1 91 ? 7.055 5.601 0.441 1.00 90.62 91 ILE A O 1
ATOM 716 N N . SER A 1 92 ? 7.484 5.681 -1.748 1.00 90.19 92 SER A N 1
ATOM 717 C CA . SER A 1 92 ? 6.330 6.527 -2.078 1.00 90.19 92 SER A CA 1
ATOM 718 C C . SER A 1 92 ? 5.004 5.855 -1.705 1.00 90.19 92 SER A C 1
ATOM 720 O O . SER A 1 92 ? 4.105 6.515 -1.187 1.00 90.19 92 SER A O 1
ATOM 722 N N . LEU A 1 93 ? 4.900 4.528 -1.848 1.00 88.81 93 LEU A N 1
ATOM 723 C CA . LEU A 1 93 ? 3.732 3.765 -1.388 1.00 88.81 93 LEU A CA 1
ATOM 724 C C . LEU A 1 93 ? 3.484 3.921 0.124 1.00 88.81 93 LEU A C 1
ATOM 726 O O . LEU A 1 93 ? 2.336 3.847 0.566 1.00 88.81 93 LEU A O 1
ATOM 730 N N . SER A 1 94 ? 4.527 4.169 0.929 1.00 90.81 94 SER A N 1
ATOM 731 C CA . SER A 1 94 ? 4.410 4.303 2.390 1.00 90.81 94 SER A CA 1
ATOM 732 C C . SER A 1 94 ? 3.565 5.497 2.838 1.00 90.81 94 SER A C 1
ATOM 734 O O . SER A 1 94 ? 3.060 5.498 3.962 1.00 90.81 94 SER A O 1
ATOM 736 N N . ILE A 1 95 ? 3.321 6.465 1.946 1.00 90.94 95 ILE A N 1
ATOM 737 C CA . ILE A 1 95 ? 2.440 7.621 2.173 1.00 90.94 95 ILE A CA 1
ATOM 738 C C . ILE A 1 95 ? 1.027 7.177 2.570 1.00 90.94 95 ILE A C 1
ATOM 740 O O . ILE A 1 95 ? 0.389 7.839 3.389 1.00 90.94 95 ILE A O 1
ATOM 744 N N . ASN A 1 96 ? 0.570 6.005 2.111 1.00 91.06 96 ASN A N 1
ATOM 745 C CA . ASN A 1 96 ? -0.704 5.419 2.537 1.00 91.06 96 ASN A CA 1
ATOM 746 C C . ASN A 1 96 ? -0.773 5.252 4.064 1.00 91.06 96 ASN A C 1
ATOM 748 O O . ASN A 1 96 ? -1.819 5.461 4.681 1.00 91.06 96 ASN A O 1
ATOM 752 N N . GLY A 1 97 ? 0.361 4.961 4.702 1.00 91.88 97 GLY A N 1
ATOM 753 C CA . GLY A 1 97 ? 0.463 4.827 6.149 1.00 91.88 97 GLY A CA 1
ATOM 754 C C . GLY A 1 97 ? 0.255 6.131 6.928 1.00 91.88 97 GLY A C 1
ATOM 755 O O . GLY A 1 97 ? -0.062 6.065 8.117 1.00 91.88 97 GLY A O 1
ATOM 756 N N . LEU A 1 98 ? 0.367 7.312 6.305 1.00 93.44 98 LEU A N 1
ATOM 757 C CA . LEU A 1 98 ? 0.047 8.591 6.963 1.00 93.44 98 LEU A CA 1
ATOM 758 C C . LEU A 1 98 ? -1.455 8.713 7.258 1.00 93.44 98 LEU A C 1
ATOM 760 O O . LEU A 1 98 ? -1.853 9.280 8.278 1.00 93.44 98 LEU A O 1
ATOM 764 N N . PHE A 1 99 ? -2.291 8.110 6.413 1.00 94.75 99 PHE A N 1
ATOM 765 C CA . PHE A 1 99 ? -3.748 8.139 6.543 1.00 94.75 99 PHE A CA 1
ATOM 766 C C . PHE A 1 99 ? -4.293 7.062 7.487 1.00 94.75 99 PHE A C 1
ATOM 768 O O . PHE A 1 99 ? -5.457 7.138 7.889 1.00 94.75 99 PHE A O 1
ATOM 775 N N . ALA A 1 100 ? -3.459 6.109 7.922 1.00 93.31 100 ALA A N 1
ATOM 776 C CA . ALA A 1 100 ? -3.845 5.025 8.827 1.00 93.31 100 ALA A CA 1
ATOM 777 C C . ALA A 1 100 ? -4.562 5.535 10.086 1.00 93.31 100 ALA A C 1
ATOM 779 O O . ALA A 1 100 ? -5.618 5.028 10.461 1.00 93.31 100 ALA A O 1
ATOM 780 N N . LYS A 1 101 ? -4.052 6.601 10.715 1.00 93.62 101 LYS A N 1
ATOM 781 C CA . LYS A 1 101 ? -4.667 7.167 11.925 1.00 93.62 101 LYS A CA 1
ATOM 782 C C . LYS A 1 101 ? -6.105 7.634 11.683 1.00 93.62 101 LYS A C 1
ATOM 784 O O . LYS A 1 101 ? -6.977 7.372 12.513 1.00 93.62 101 LYS A O 1
ATOM 789 N N . ASN A 1 102 ? -6.348 8.311 10.564 1.00 94.62 102 ASN A N 1
ATOM 790 C CA . ASN A 1 102 ? -7.673 8.817 10.216 1.00 94.62 102 ASN A CA 1
ATOM 791 C C . ASN A 1 102 ? -8.610 7.667 9.852 1.00 94.62 102 ASN A C 1
ATOM 793 O O . ASN A 1 102 ? -9.708 7.601 10.401 1.00 94.62 102 ASN A O 1
ATOM 797 N N . ILE A 1 103 ? -8.141 6.729 9.022 1.00 93.94 103 ILE A N 1
ATOM 798 C CA . ILE A 1 103 ? -8.892 5.537 8.608 1.00 93.94 103 ILE A CA 1
ATOM 799 C C . ILE A 1 103 ? -9.318 4.717 9.827 1.00 93.94 103 ILE A C 1
ATOM 801 O O . ILE A 1 103 ? -10.482 4.355 9.947 1.00 93.94 103 ILE A O 1
ATOM 805 N N . HIS A 1 104 ? -8.423 4.477 10.786 1.00 93.94 104 HIS A N 1
ATOM 806 C CA . HIS A 1 104 ? -8.759 3.715 11.988 1.00 93.94 104 HIS A CA 1
ATOM 807 C C . HIS A 1 104 ? -9.845 4.391 12.830 1.00 93.94 104 HIS A C 1
ATOM 809 O O . HIS A 1 104 ? -10.758 3.720 13.310 1.00 93.94 104 HIS A O 1
ATOM 815 N N . LYS A 1 105 ? -9.778 5.717 13.003 1.00 92.75 105 LYS A N 1
ATOM 816 C CA . LYS A 1 105 ? -10.782 6.473 13.766 1.00 92.75 105 LYS A CA 1
ATOM 817 C C . LYS A 1 105 ? -12.138 6.509 13.070 1.00 92.75 105 LYS A C 1
ATOM 819 O O . LYS A 1 105 ? -13.168 6.368 13.730 1.00 92.75 105 LYS A O 1
ATOM 824 N N . THR A 1 106 ? -12.164 6.728 11.759 1.00 93.75 106 THR A N 1
ATOM 825 C CA . THR A 1 106 ? -13.419 6.786 10.997 1.00 93.75 106 THR A CA 1
ATOM 826 C C . THR A 1 106 ? -14.051 5.405 10.873 1.00 93.75 106 THR A C 1
ATOM 828 O O . THR A 1 106 ? -15.266 5.293 11.040 1.00 93.75 106 THR A O 1
ATOM 831 N N . LEU A 1 107 ? -13.240 4.356 10.700 1.00 92.44 107 LEU A N 1
ATOM 832 C CA . LEU A 1 107 ? -13.703 2.972 10.639 1.00 92.44 107 LEU A CA 1
ATOM 833 C C . LEU A 1 107 ? -14.246 2.494 11.993 1.00 92.44 107 LEU A C 1
ATOM 835 O O . LEU A 1 107 ? -15.339 1.938 12.041 1.00 92.44 107 LEU A O 1
ATOM 839 N N . ASN A 1 108 ? -13.563 2.811 13.101 1.00 92.75 108 ASN A N 1
ATOM 840 C CA . ASN A 1 108 ? -14.043 2.518 14.459 1.00 92.75 108 ASN A CA 1
ATOM 841 C C . ASN A 1 108 ? -15.396 3.184 14.764 1.00 92.75 108 ASN A C 1
ATOM 843 O O . ASN A 1 108 ? -16.245 2.619 15.443 1.00 92.75 108 ASN A O 1
ATOM 847 N N . ASN A 1 109 ? -15.618 4.388 14.233 1.00 91.31 109 ASN A N 1
ATOM 848 C CA . ASN A 1 109 ? -16.874 5.119 14.393 1.00 91.31 109 ASN A CA 1
ATOM 849 C C . ASN A 1 109 ? -17.927 4.775 13.323 1.00 91.31 109 ASN A C 1
ATOM 851 O O . ASN A 1 109 ? -18.947 5.459 13.257 1.00 91.31 109 ASN A O 1
ATOM 855 N N . ARG A 1 110 ? -17.679 3.768 12.470 1.00 89.62 110 ARG A N 1
ATOM 856 C CA . ARG A 1 110 ? -18.549 3.347 11.354 1.00 89.62 110 ARG A CA 1
ATOM 857 C C . ARG A 1 110 ? -18.907 4.475 10.367 1.00 89.62 110 ARG A C 1
ATOM 859 O O . ARG A 1 110 ? -19.930 4.421 9.691 1.00 89.62 110 ARG A O 1
ATOM 866 N N . ARG A 1 111 ? -18.058 5.502 10.240 1.00 92.62 111 ARG A N 1
ATOM 867 C CA . ARG A 1 111 ? -18.268 6.648 9.333 1.00 92.62 111 ARG A CA 1
ATOM 868 C C . ARG A 1 111 ? -17.673 6.358 7.958 1.00 92.62 111 ARG A C 1
ATOM 870 O O . ARG A 1 111 ? -16.597 6.856 7.623 1.00 92.62 111 ARG A O 1
ATOM 877 N N . MET A 1 112 ? -18.362 5.533 7.174 1.00 93.31 112 MET A N 1
ATOM 878 C CA . MET A 1 112 ? -17.804 4.970 5.940 1.00 93.31 112 MET A CA 1
ATOM 879 C C . MET A 1 112 ? -17.495 6.019 4.858 1.00 93.31 112 MET A C 1
ATOM 881 O O . MET A 1 112 ? -16.437 5.948 4.242 1.00 93.31 112 MET A O 1
ATOM 885 N N . ASN A 1 113 ? -18.309 7.072 4.715 1.00 94.94 113 ASN A N 1
ATOM 886 C CA . ASN A 1 113 ? -18.022 8.169 3.775 1.00 94.94 113 ASN A CA 1
ATOM 887 C C . ASN A 1 113 ? -16.655 8.822 4.049 1.00 94.94 113 ASN A C 1
ATOM 889 O O . ASN A 1 113 ? -15.901 9.137 3.132 1.00 94.94 113 ASN A O 1
ATOM 893 N N . SER A 1 114 ? -16.299 8.978 5.327 1.00 94.50 114 SER A N 1
ATOM 894 C CA . SER A 1 114 ? -14.992 9.507 5.719 1.00 94.50 114 SER A CA 1
ATOM 895 C C . SER A 1 114 ? -13.868 8.486 5.522 1.00 94.50 114 SER A C 1
ATOM 897 O O . SER A 1 114 ? -12.732 8.883 5.278 1.00 94.50 114 SER A O 1
ATOM 899 N N . VAL A 1 115 ? -14.144 7.182 5.633 1.00 93.81 115 VAL A N 1
ATOM 900 C CA . VAL A 1 115 ? -13.169 6.128 5.298 1.00 93.81 115 VAL A CA 1
ATOM 901 C C . VAL A 1 115 ? -12.832 6.195 3.813 1.00 93.81 115 VAL A C 1
ATOM 903 O O . VAL A 1 115 ? -11.656 6.292 3.471 1.00 93.81 115 VAL A O 1
ATOM 906 N N . TRP A 1 116 ? -13.847 6.221 2.947 1.00 94.50 116 TRP A N 1
ATOM 907 C CA . TRP A 1 116 ? -13.662 6.306 1.499 1.00 94.50 116 TRP A CA 1
ATOM 908 C C . TRP A 1 116 ? -12.866 7.540 1.107 1.00 94.50 116 TRP A C 1
ATOM 910 O O . TRP A 1 116 ? -11.885 7.412 0.383 1.00 94.50 116 TRP A O 1
ATOM 920 N N . LEU A 1 117 ? -13.208 8.707 1.659 1.00 95.25 117 LEU A N 1
ATOM 921 C CA . LEU A 1 117 ? -12.469 9.936 1.388 1.00 95.25 117 LEU A CA 1
ATOM 922 C C . LEU A 1 117 ? -10.981 9.805 1.744 1.00 95.25 117 LEU A C 1
ATOM 924 O O . LEU A 1 117 ? -10.142 10.176 0.935 1.00 95.25 117 LEU A O 1
ATOM 928 N N . ASN A 1 118 ? -10.643 9.253 2.916 1.00 94.44 118 ASN A N 1
ATOM 929 C CA . ASN A 1 118 ? -9.242 9.075 3.320 1.00 94.44 118 ASN A CA 1
ATOM 930 C C . ASN A 1 118 ? -8.488 8.069 2.435 1.00 94.44 118 ASN A C 1
ATOM 932 O O . ASN A 1 118 ? -7.300 8.249 2.196 1.00 94.44 118 ASN A O 1
ATOM 936 N N . VAL A 1 119 ? -9.154 7.014 1.959 1.00 93.44 119 VAL A N 1
ATOM 937 C CA . VAL A 1 119 ? -8.538 6.036 1.048 1.00 93.44 119 VAL A CA 1
ATOM 938 C C . VAL A 1 119 ? -8.303 6.656 -0.334 1.00 93.44 119 VAL A C 1
ATOM 940 O O . VAL A 1 119 ? -7.207 6.526 -0.875 1.00 93.44 119 VAL A O 1
ATOM 943 N N . ILE A 1 120 ? -9.288 7.384 -0.879 1.00 93.62 120 ILE A N 1
ATOM 944 C CA . ILE A 1 120 ? -9.168 8.075 -2.178 1.00 93.62 120 ILE A CA 1
ATOM 945 C C . ILE A 1 120 ? -8.058 9.111 -2.129 1.00 93.62 120 ILE A C 1
ATOM 947 O O . ILE A 1 120 ? -7.261 9.187 -3.057 1.00 93.62 120 ILE A O 1
ATOM 951 N N . THR A 1 121 ? -7.986 9.916 -1.068 1.00 94.00 121 THR A N 1
ATOM 952 C CA . THR A 1 121 ? -6.954 10.953 -0.966 1.00 94.00 121 THR A CA 1
ATOM 953 C C . THR A 1 121 ? -5.565 10.342 -0.842 1.00 94.00 121 THR A C 1
ATOM 955 O O . THR A 1 121 ? -4.656 10.776 -1.547 1.00 94.00 121 THR A O 1
ATOM 958 N N . ALA A 1 122 ? -5.403 9.300 -0.023 1.00 92.50 122 ALA A N 1
ATOM 959 C CA . ALA A 1 122 ? -4.128 8.611 0.139 1.00 92.50 122 ALA A CA 1
ATOM 960 C C . ALA A 1 122 ? -3.624 8.010 -1.185 1.00 92.50 122 ALA A C 1
ATOM 962 O O . ALA A 1 122 ? -2.506 8.302 -1.619 1.00 92.50 122 ALA A O 1
ATOM 963 N N . ASN A 1 123 ? -4.473 7.244 -1.873 1.00 90.56 123 ASN A N 1
ATOM 964 C CA . ASN A 1 123 ? -4.116 6.647 -3.157 1.00 90.56 123 ASN A CA 1
ATOM 965 C C . ASN A 1 123 ? -4.015 7.674 -4.285 1.00 90.56 123 ASN A C 1
ATOM 967 O O . ASN A 1 123 ? -3.183 7.506 -5.172 1.00 90.56 123 ASN A O 1
ATOM 971 N N . GLY A 1 124 ? -4.806 8.746 -4.260 1.00 90.56 124 GLY A N 1
ATOM 972 C CA . GLY A 1 124 ? -4.718 9.840 -5.225 1.00 90.56 124 GLY A CA 1
ATOM 973 C C . GLY A 1 124 ? -3.351 10.520 -5.180 1.00 90.56 124 GLY A C 1
ATOM 974 O O . GLY A 1 124 ? -2.713 10.683 -6.217 1.00 90.56 124 GLY A O 1
ATOM 975 N N . ILE A 1 125 ? -2.847 10.823 -3.978 1.00 91.50 125 ILE A N 1
ATOM 976 C CA . ILE A 1 125 ? -1.502 11.391 -3.790 1.00 91.50 125 ILE A CA 1
ATOM 977 C C . ILE A 1 125 ? -0.428 10.436 -4.326 1.00 91.50 125 ILE A C 1
ATOM 979 O O . ILE A 1 125 ? 0.462 10.854 -5.062 1.00 91.50 125 ILE A O 1
ATOM 983 N N . ILE A 1 126 ? -0.522 9.146 -4.007 1.00 89.25 126 ILE A N 1
ATOM 984 C CA . ILE A 1 126 ? 0.448 8.143 -4.472 1.00 89.25 126 ILE A CA 1
ATOM 985 C C . ILE A 1 126 ? 0.396 7.973 -5.985 1.00 89.25 126 ILE A C 1
ATOM 987 O O . ILE A 1 126 ? 1.440 7.901 -6.626 1.00 89.25 126 ILE A O 1
ATOM 991 N N . THR A 1 127 ? -0.801 7.955 -6.563 1.00 87.75 127 THR A N 1
ATOM 992 C CA . THR A 1 127 ? -0.996 7.860 -8.012 1.00 87.75 127 THR A CA 1
ATOM 993 C C . THR A 1 127 ? -0.335 9.039 -8.718 1.00 87.75 127 THR A C 1
ATOM 995 O O . THR A 1 127 ? 0.353 8.832 -9.713 1.00 87.75 127 THR A O 1
ATOM 998 N N . LEU A 1 128 ? -0.461 10.257 -8.178 1.00 87.75 128 LEU A N 1
ATOM 999 C CA . LEU A 1 128 ? 0.224 11.440 -8.709 1.00 87.75 128 LEU A CA 1
ATOM 1000 C C . LEU A 1 128 ? 1.751 11.330 -8.605 1.00 87.75 128 LEU A C 1
ATOM 1002 O O . LEU A 1 128 ? 2.454 11.714 -9.538 1.00 87.75 128 LEU A O 1
ATOM 1006 N N . ILE A 1 129 ? 2.277 10.779 -7.510 1.00 86.94 129 ILE A N 1
ATOM 1007 C CA . ILE A 1 129 ? 3.724 10.581 -7.338 1.00 86.94 129 ILE A CA 1
ATOM 1008 C C . ILE A 1 129 ? 4.252 9.526 -8.314 1.00 86.94 129 ILE A C 1
ATOM 1010 O O . ILE A 1 129 ? 5.254 9.761 -8.987 1.00 86.94 129 ILE A O 1
ATOM 1014 N N . ILE A 1 130 ? 3.568 8.385 -8.437 1.00 80.81 130 ILE A N 1
ATOM 1015 C CA . ILE A 1 130 ? 3.921 7.328 -9.394 1.00 80.81 130 ILE A CA 1
ATOM 1016 C C . ILE A 1 130 ? 3.839 7.869 -10.822 1.00 80.81 130 ILE A C 1
ATOM 1018 O O . ILE A 1 130 ? 4.739 7.610 -11.619 1.00 80.81 130 ILE A O 1
ATOM 1022 N N . PHE A 1 131 ? 2.809 8.655 -11.141 1.00 82.38 131 PHE A N 1
ATOM 1023 C CA . PHE A 1 131 ? 2.687 9.335 -12.427 1.00 82.38 131 PHE A CA 1
ATOM 1024 C C . PHE A 1 131 ? 3.881 10.253 -12.696 1.00 82.38 131 PHE A C 1
ATOM 1026 O O . PHE A 1 131 ? 4.511 10.132 -13.741 1.00 82.38 131 PHE A O 1
ATOM 1033 N N . GLY A 1 132 ? 4.250 11.109 -11.739 1.00 81.75 132 GLY A N 1
ATOM 1034 C CA . GLY A 1 132 ? 5.428 11.966 -11.862 1.00 81.75 132 GLY A CA 1
ATOM 1035 C C . GLY A 1 132 ? 6.699 11.157 -12.129 1.00 81.75 132 GLY A C 1
ATOM 1036 O O . GLY A 1 132 ? 7.407 11.423 -13.096 1.00 81.75 132 GLY A O 1
ATOM 1037 N N . LEU A 1 133 ? 6.956 10.116 -11.334 1.00 78.00 133 LEU A N 1
ATOM 1038 C CA . LEU A 1 133 ? 8.148 9.268 -11.466 1.00 78.00 133 LEU A CA 1
ATOM 1039 C C . LEU A 1 133 ? 8.198 8.512 -12.799 1.00 78.00 133 LEU A C 1
ATOM 1041 O O . LEU A 1 133 ? 9.244 8.446 -13.441 1.00 78.00 133 LEU A O 1
ATOM 1045 N N . THR A 1 134 ? 7.068 7.959 -13.234 1.00 72.81 134 THR A N 1
ATOM 1046 C CA . THR A 1 134 ? 6.975 7.262 -14.523 1.00 72.81 134 THR A CA 1
ATOM 1047 C C . THR A 1 134 ? 7.108 8.234 -15.695 1.00 72.81 134 THR A C 1
ATOM 1049 O O . THR A 1 134 ? 7.681 7.864 -16.722 1.00 72.81 134 THR A O 1
ATOM 1052 N N . PHE A 1 135 ? 6.648 9.485 -15.548 1.00 73.69 135 PHE A N 1
ATOM 1053 C CA . PHE A 1 135 ? 6.681 10.489 -16.615 1.00 73.69 135 PHE A CA 1
ATOM 1054 C C . PHE A 1 135 ? 8.118 10.869 -16.951 1.00 73.69 135 PHE A C 1
ATOM 1056 O O . PHE A 1 135 ? 8.469 10.974 -18.125 1.00 73.69 135 PHE A O 1
ATOM 1063 N N . PHE A 1 136 ? 8.962 10.998 -15.926 1.00 69.00 136 PHE A N 1
ATOM 1064 C CA . PHE A 1 136 ? 10.394 11.238 -16.094 1.00 69.00 136 PHE A CA 1
ATOM 1065 C C . PHE A 1 136 ? 11.146 10.057 -16.718 1.00 69.00 136 PHE A C 1
ATOM 1067 O O . PHE A 1 136 ? 12.213 10.272 -17.279 1.00 69.00 136 PHE A O 1
ATOM 1074 N N . HIS A 1 137 ? 10.630 8.828 -16.613 1.00 66.69 137 HIS A N 1
ATOM 1075 C CA . HIS A 1 137 ? 11.337 7.640 -17.096 1.00 66.69 137 HIS A CA 1
ATOM 1076 C C . HIS A 1 137 ? 10.942 7.224 -18.517 1.00 66.69 137 HIS A C 1
ATOM 1078 O O . HIS A 1 137 ? 11.806 6.881 -19.317 1.00 66.69 137 HIS A O 1
ATOM 1084 N N . VAL A 1 138 ? 9.643 7.222 -18.829 1.00 67.12 138 VAL A N 1
ATOM 1085 C CA . VAL A 1 138 ? 9.114 6.641 -20.077 1.00 67.12 138 VAL A CA 1
ATOM 1086 C C . VAL A 1 138 ? 8.627 7.721 -21.053 1.00 67.12 138 VAL A C 1
ATOM 1088 O O . VAL A 1 138 ? 8.408 7.423 -22.226 1.00 67.12 138 VAL A O 1
ATOM 1091 N N . HIS A 1 139 ? 8.446 8.972 -20.594 1.00 65.44 139 HIS A N 1
ATOM 1092 C CA . HIS A 1 139 ? 7.952 10.148 -21.345 1.00 65.44 139 HIS A CA 1
ATOM 1093 C C . HIS A 1 139 ? 6.655 9.947 -22.161 1.00 65.44 139 HIS A C 1
ATOM 1095 O O . HIS A 1 139 ? 6.174 10.866 -22.817 1.00 65.44 139 HIS A O 1
ATOM 1101 N N . THR A 1 140 ? 6.046 8.764 -22.088 1.00 66.81 140 THR A N 1
ATOM 1102 C CA . THR A 1 140 ? 4.835 8.355 -22.793 1.00 66.81 140 THR A CA 1
ATOM 1103 C C . THR A 1 140 ? 3.929 7.661 -21.785 1.00 66.81 140 THR A C 1
ATOM 1105 O O . THR A 1 140 ? 4.039 6.467 -21.516 1.00 66.81 140 THR A O 1
ATOM 1108 N N . ILE A 1 141 ? 3.047 8.439 -21.158 1.00 68.81 141 ILE A N 1
ATOM 1109 C CA . ILE A 1 141 ? 2.054 7.901 -20.228 1.00 68.81 141 ILE A CA 1
ATOM 1110 C C . ILE A 1 141 ? 0.668 8.135 -20.786 1.00 68.81 141 ILE A C 1
ATOM 1112 O O . ILE A 1 141 ? 0.289 9.253 -21.127 1.00 68.81 141 ILE A O 1
ATOM 1116 N N . ASN A 1 142 ? -0.113 7.063 -20.808 1.00 77.88 142 ASN A N 1
ATOM 1117 C CA . ASN A 1 142 ? -1.532 7.149 -21.068 1.00 77.88 142 ASN A CA 1
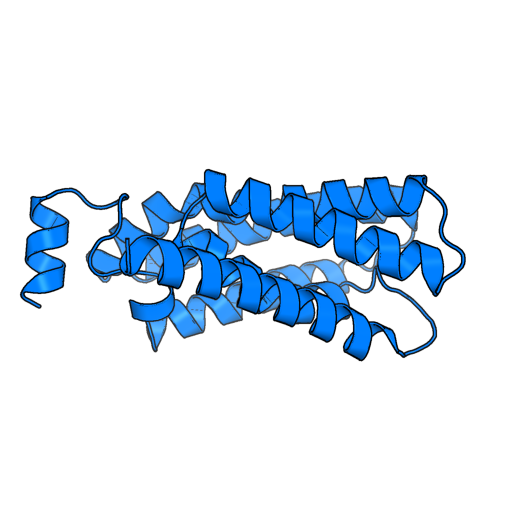ATOM 1118 C C . ASN A 1 142 ? -2.254 7.656 -19.807 1.00 77.88 142 ASN A C 1
ATOM 1120 O O . ASN A 1 142 ? -2.302 6.970 -18.791 1.00 77.88 142 ASN A O 1
ATOM 1124 N N . VAL A 1 143 ? -2.854 8.844 -19.865 1.00 79.25 143 VAL A N 1
ATOM 1125 C CA . VAL A 1 143 ? -3.624 9.411 -18.741 1.00 79.25 143 VAL A CA 1
ATOM 1126 C C . VAL A 1 143 ? -4.739 8.460 -18.283 1.00 79.25 143 VAL A C 1
ATOM 1128 O O . VAL A 1 143 ? -5.012 8.351 -17.088 1.00 79.25 143 VAL A O 1
ATOM 1131 N N . ILE A 1 144 ? -5.335 7.699 -19.207 1.00 81.69 144 ILE A N 1
ATOM 1132 C CA . ILE A 1 144 ? -6.393 6.729 -18.899 1.00 81.69 144 ILE A CA 1
ATOM 1133 C C . ILE A 1 144 ? -5.867 5.611 -17.989 1.00 81.69 144 ILE A C 1
ATOM 1135 O O . ILE A 1 144 ? -6.572 5.204 -17.068 1.00 81.69 144 ILE A O 1
ATOM 1139 N N . SER A 1 145 ? -4.629 5.136 -18.181 1.00 77.31 145 SER A N 1
ATOM 1140 C CA . SER A 1 145 ? -4.069 4.071 -17.335 1.00 77.31 145 SER A CA 1
ATOM 1141 C C . SER A 1 145 ? -3.756 4.557 -15.918 1.00 77.31 145 SER A C 1
ATOM 1143 O O . SER A 1 145 ? -3.892 3.792 -14.966 1.00 77.31 145 SER A O 1
ATOM 1145 N N . VAL A 1 146 ? -3.424 5.839 -15.757 1.00 81.00 146 VAL A N 1
ATOM 1146 C CA . VAL A 1 146 ? -3.209 6.479 -14.449 1.00 81.00 146 VAL A CA 1
ATOM 1147 C C . VAL A 1 146 ? -4.522 6.607 -13.684 1.00 81.00 146 VAL A C 1
ATOM 1149 O O . VAL A 1 146 ? -4.596 6.242 -12.511 1.00 81.00 146 VAL A O 1
ATOM 1152 N N . VAL A 1 147 ? -5.579 7.078 -14.352 1.00 83.94 147 VAL A N 1
ATOM 1153 C CA . VAL A 1 147 ? -6.921 7.165 -13.756 1.00 83.94 147 VAL A CA 1
ATOM 1154 C C . VAL A 1 147 ? -7.421 5.773 -13.379 1.00 83.94 147 VAL A C 1
ATOM 1156 O O . VAL A 1 147 ? -7.898 5.569 -12.262 1.00 83.94 147 VAL A O 1
ATOM 1159 N N . TYR A 1 148 ? -7.250 4.797 -14.273 1.00 83.44 148 TYR A N 1
ATOM 1160 C CA . TYR A 1 148 ? -7.607 3.406 -14.014 1.00 83.44 148 TYR A CA 1
ATOM 1161 C C . TYR A 1 148 ? -6.867 2.846 -12.792 1.00 83.44 148 TYR A C 1
ATOM 1163 O O . TYR A 1 148 ? -7.500 2.265 -11.908 1.00 83.44 148 TYR A O 1
ATOM 1171 N N . TYR A 1 149 ? -5.555 3.080 -12.692 1.00 82.75 149 TYR A N 1
ATOM 1172 C CA . TYR A 1 149 ? -4.746 2.696 -11.534 1.00 82.75 149 TYR A CA 1
ATOM 1173 C C . TYR A 1 149 ? -5.256 3.335 -10.235 1.00 82.75 149 TYR A C 1
ATOM 1175 O O . TYR A 1 149 ? -5.461 2.642 -9.237 1.00 82.75 149 TYR A O 1
ATOM 1183 N N . GLY A 1 150 ? -5.506 4.647 -10.232 1.00 85.12 150 GLY A N 1
ATOM 1184 C CA . GLY A 1 150 ? -5.966 5.366 -9.040 1.00 85.12 150 GLY A CA 1
ATOM 1185 C C . GLY A 1 150 ? -7.328 4.882 -8.536 1.00 85.12 150 GLY A C 1
ATOM 1186 O O . GLY A 1 150 ? -7.526 4.704 -7.331 1.00 85.12 150 GLY A O 1
ATOM 1187 N N . LEU A 1 151 ? -8.258 4.601 -9.454 1.00 86.44 151 LEU A N 1
ATOM 1188 C CA . LEU A 1 151 ? -9.575 4.062 -9.113 1.00 86.44 151 LEU A CA 1
ATOM 1189 C C . LEU A 1 151 ? -9.465 2.640 -8.562 1.00 86.44 151 LEU A C 1
ATOM 1191 O O . LEU A 1 151 ? -9.929 2.366 -7.454 1.00 86.44 151 LEU A O 1
ATOM 1195 N N . THR A 1 152 ? -8.812 1.743 -9.298 1.00 84.19 152 THR A N 1
ATOM 1196 C CA . THR A 1 152 ? -8.727 0.327 -8.916 1.00 84.19 152 THR A CA 1
ATOM 1197 C C . THR A 1 152 ? -7.942 0.127 -7.619 1.00 84.19 152 THR A C 1
ATOM 1199 O O . THR A 1 152 ? -8.399 -0.616 -6.751 1.00 84.19 152 THR A O 1
ATOM 1202 N N . SER A 1 153 ? -6.842 0.858 -7.407 1.00 84.62 153 SER A N 1
ATOM 1203 C CA . SER A 1 153 ? -6.055 0.799 -6.162 1.00 84.62 153 SER A CA 1
ATOM 1204 C C . SER A 1 153 ? -6.833 1.293 -4.943 1.00 84.62 153 SER A C 1
ATOM 1206 O O . SER A 1 153 ? -6.551 0.868 -3.823 1.00 84.62 153 SER A O 1
ATOM 1208 N N . SER A 1 154 ? -7.838 2.150 -5.147 1.00 89.56 154 SER A N 1
ATOM 1209 C CA . SER A 1 154 ? -8.730 2.661 -4.101 1.00 89.56 154 SER A CA 1
ATOM 1210 C C . SER A 1 154 ? -9.909 1.740 -3.820 1.00 89.56 154 SER A C 1
ATOM 1212 O O . SER A 1 154 ? -10.275 1.562 -2.658 1.00 89.56 154 SER A O 1
ATOM 1214 N N . MET A 1 155 ? -10.477 1.108 -4.848 1.00 89.94 155 MET A N 1
ATOM 1215 C CA . MET A 1 155 ? -11.632 0.221 -4.691 1.00 89.94 155 MET A CA 1
ATOM 1216 C C . MET A 1 155 ? -11.338 -0.951 -3.758 1.00 89.94 155 MET A C 1
ATOM 1218 O O . MET A 1 155 ? -12.146 -1.258 -2.884 1.00 89.94 155 MET A O 1
ATOM 1222 N N . VAL A 1 156 ? -10.179 -1.597 -3.892 1.00 87.19 156 VAL A N 1
ATOM 1223 C CA . VAL A 1 156 ? -9.901 -2.801 -3.101 1.00 87.19 156 VAL A CA 1
ATOM 1224 C C . VAL A 1 156 ? -9.792 -2.534 -1.585 1.00 87.19 156 VAL A C 1
ATOM 1226 O O . VAL A 1 156 ? -10.488 -3.207 -0.819 1.00 87.19 156 VAL A O 1
ATOM 1229 N N . PRO A 1 157 ? -9.012 -1.545 -1.098 1.00 89.38 157 PRO A N 1
ATOM 1230 C CA . PRO A 1 157 ? -9.006 -1.197 0.322 1.00 89.38 157 PRO A CA 1
ATOM 1231 C C . PRO A 1 157 ? -10.361 -0.677 0.822 1.00 89.38 157 PRO A C 1
ATOM 1233 O O . PRO A 1 157 ? -10.691 -0.918 1.982 1.00 89.38 157 PRO A O 1
ATOM 1236 N N . MET A 1 158 ? -11.185 -0.037 -0.019 1.00 92.81 158 MET A N 1
ATOM 1237 C CA . MET A 1 158 ? -12.560 0.326 0.363 1.00 92.81 158 MET A CA 1
ATOM 1238 C C . MET A 1 158 ? -13.452 -0.893 0.581 1.00 92.81 158 MET A C 1
ATOM 1240 O O . MET A 1 158 ? -14.168 -0.949 1.581 1.00 92.81 158 MET A O 1
ATOM 1244 N N . VAL A 1 159 ? -13.411 -1.866 -0.334 1.00 91.94 159 VAL A N 1
ATOM 1245 C CA . VAL A 1 159 ? -14.190 -3.106 -0.217 1.00 91.94 159 VAL A CA 1
ATOM 1246 C C . VAL A 1 159 ? -13.772 -3.865 1.038 1.00 91.94 159 VAL A C 1
ATOM 1248 O O . VAL A 1 159 ? -14.634 -4.305 1.797 1.00 91.94 159 VAL A O 1
ATOM 1251 N N . ILE A 1 160 ? -12.468 -3.943 1.322 1.00 91.06 160 ILE A N 1
ATOM 1252 C CA . ILE A 1 160 ? -11.970 -4.540 2.567 1.00 91.06 160 ILE A CA 1
ATOM 1253 C C . ILE A 1 160 ? -12.460 -3.764 3.784 1.00 91.06 160 ILE A C 1
ATOM 1255 O O . ILE A 1 160 ? -12.957 -4.378 4.725 1.00 91.06 160 ILE A O 1
ATOM 1259 N N . ALA A 1 161 ? -12.351 -2.435 3.782 1.00 91.06 161 ALA A N 1
ATOM 1260 C CA . ALA A 1 161 ? -12.814 -1.621 4.901 1.00 91.06 161 ALA A CA 1
ATOM 1261 C C . ALA A 1 161 ? -14.309 -1.838 5.182 1.00 91.06 161 ALA A C 1
ATOM 1263 O O . ALA A 1 161 ? -14.718 -1.849 6.340 1.00 91.06 161 ALA A O 1
ATOM 1264 N N . TYR A 1 162 ? -15.111 -2.055 4.139 1.00 92.44 162 TYR A N 1
ATOM 1265 C CA . TYR A 1 162 ? -16.538 -2.322 4.263 1.00 92.44 162 TYR A CA 1
ATOM 1266 C C . TYR A 1 162 ? -16.849 -3.756 4.728 1.00 92.44 162 TYR A C 1
ATOM 1268 O O . TYR A 1 162 ? -17.610 -3.939 5.674 1.00 92.44 162 TYR A O 1
ATOM 1276 N N . GLN A 1 163 ? -16.263 -4.777 4.093 1.00 93.00 163 GLN A N 1
ATOM 1277 C CA . GLN A 1 163 ? -16.619 -6.186 4.327 1.00 93.00 163 GLN A CA 1
ATOM 1278 C C . GLN A 1 163 ? -15.855 -6.837 5.484 1.00 93.00 163 GLN A C 1
ATOM 1280 O O . GLN A 1 163 ? -16.386 -7.694 6.191 1.00 93.00 163 GLN A O 1
ATOM 1285 N N . LYS A 1 164 ? -14.581 -6.480 5.654 1.00 91.50 164 LYS A N 1
ATOM 1286 C CA . LYS A 1 164 ? -13.654 -7.074 6.626 1.00 91.50 164 LYS A CA 1
ATOM 1287 C C . LYS A 1 164 ? -12.828 -5.971 7.301 1.00 91.50 164 LYS A C 1
ATOM 1289 O O . LYS A 1 164 ? -11.601 -5.960 7.175 1.00 91.50 164 LYS A O 1
ATOM 1294 N N . PRO A 1 165 ? -13.465 -5.062 8.069 1.00 88.94 165 PRO A N 1
ATOM 1295 C CA . PRO A 1 165 ? -12.776 -3.938 8.704 1.00 88.94 165 PRO A CA 1
AT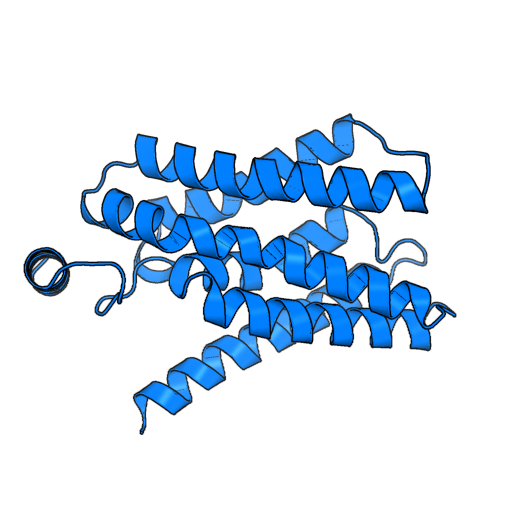OM 1296 C C . PRO A 1 165 ? -11.618 -4.380 9.607 1.00 88.94 165 PRO A C 1
ATOM 1298 O O . PRO A 1 165 ? -10.644 -3.651 9.736 1.00 88.94 165 PRO A O 1
ATOM 1301 N N . GLU A 1 166 ? -11.670 -5.589 10.170 1.00 88.44 166 GLU A N 1
ATOM 1302 C CA . GLU A 1 166 ? -10.623 -6.187 11.014 1.00 88.44 166 GLU A CA 1
ATOM 1303 C C . GLU A 1 166 ? -9.264 -6.372 10.312 1.00 88.44 166 GLU A C 1
ATOM 1305 O O . GLU A 1 166 ? -8.225 -6.492 10.971 1.00 88.44 166 GLU A O 1
ATOM 1310 N N . TRP A 1 167 ? -9.251 -6.404 8.976 1.00 88.06 167 TRP A N 1
ATOM 1311 C CA . TRP A 1 167 ? -8.020 -6.518 8.189 1.00 88.06 167 TRP A CA 1
ATOM 1312 C C . TRP A 1 167 ? -7.224 -5.212 8.184 1.00 88.06 167 TRP A C 1
ATOM 1314 O O . TRP A 1 167 ? -6.000 -5.247 8.076 1.00 88.06 167 TRP A O 1
ATOM 1324 N N . ILE A 1 168 ? -7.905 -4.078 8.365 1.00 89.56 168 ILE A N 1
ATOM 1325 C CA . ILE A 1 168 ? -7.301 -2.746 8.475 1.00 89.56 168 ILE A CA 1
ATOM 1326 C C . ILE A 1 168 ? -7.255 -2.326 9.951 1.00 89.56 168 ILE A C 1
ATOM 1328 O O . ILE A 1 168 ? -6.204 -1.994 10.491 1.00 89.56 168 ILE A O 1
ATOM 1332 N N . LEU A 1 169 ? -8.377 -2.405 10.661 1.00 88.81 169 LEU A N 1
ATOM 1333 C CA . LEU A 1 169 ? -8.496 -2.016 12.059 1.00 88.81 169 LEU A CA 1
ATOM 1334 C C . LEU A 1 169 ? -8.102 -3.157 12.997 1.00 88.81 169 LEU A C 1
ATOM 1336 O O . LEU A 1 169 ? -8.817 -4.136 13.186 1.00 88.81 169 LEU A O 1
ATOM 1340 N N . THR A 1 170 ? -6.971 -2.993 13.676 1.00 84.19 170 THR A N 1
ATOM 1341 C CA . THR A 1 170 ? -6.561 -3.915 14.738 1.00 84.19 170 THR A CA 1
ATOM 1342 C C . THR A 1 170 ? -7.279 -3.615 16.056 1.00 84.19 170 THR A C 1
ATOM 1344 O O . THR A 1 170 ? -7.347 -2.465 16.490 1.00 84.19 170 THR A O 1
ATOM 1347 N N . LYS A 1 171 ? -7.700 -4.668 16.777 1.00 80.81 171 LYS A N 1
ATOM 1348 C CA . LYS A 1 171 ? -8.297 -4.576 18.132 1.00 80.81 171 LYS A CA 1
ATOM 1349 C C . LYS A 1 171 ? -7.450 -3.777 19.133 1.00 80.81 171 LYS A C 1
ATOM 1351 O O . LYS A 1 171 ? -7.955 -3.215 20.098 1.00 80.81 171 LYS A O 1
ATOM 1356 N N . ARG A 1 172 ? -6.132 -3.727 18.923 1.00 80.69 172 ARG A N 1
ATOM 1357 C CA . ARG A 1 172 ? -5.178 -2.954 19.736 1.00 80.69 172 ARG A CA 1
ATOM 1358 C C . ARG A 1 172 ? -4.497 -1.857 18.928 1.00 80.69 172 ARG A C 1
ATOM 1360 O O . ARG A 1 172 ? -3.303 -1.628 19.101 1.00 80.69 172 ARG A O 1
ATOM 1367 N N . SER A 1 173 ? -5.241 -1.199 18.046 1.00 83.38 173 SER A N 1
ATOM 1368 C CA . SER A 1 173 ? -4.688 -0.141 17.209 1.00 83.38 173 SER A CA 1
ATOM 1369 C C . SER A 1 173 ? -4.000 0.943 18.053 1.00 83.38 173 SER A C 1
ATOM 1371 O O . SER A 1 173 ? -4.618 1.462 18.993 1.00 83.38 173 SER A O 1
ATOM 1373 N N . PRO A 1 174 ? -2.752 1.326 17.716 1.00 83.50 174 PRO A N 1
ATOM 1374 C CA . PRO A 1 174 ? -2.052 2.421 18.385 1.00 83.50 174 PRO A CA 1
ATOM 1375 C C . PRO A 1 174 ? -2.684 3.789 18.085 1.00 83.50 174 PRO A C 1
ATOM 1377 O O . PRO A 1 174 ? -2.408 4.754 18.787 1.00 83.50 174 PRO A O 1
ATOM 1380 N N . PHE A 1 175 ? -3.550 3.874 17.071 1.00 88.94 175 PHE A N 1
ATOM 1381 C CA . PHE A 1 175 ? -4.166 5.119 16.609 1.00 88.94 175 PHE A CA 1
ATOM 1382 C C . PHE A 1 175 ? -5.454 5.492 17.353 1.00 88.94 175 PHE A C 1
ATOM 1384 O O . PHE A 1 175 ? -5.919 6.628 17.236 1.00 88.94 175 PHE A O 1
ATOM 1391 N N . LEU A 1 176 ? -6.017 4.548 18.114 1.00 88.00 176 LEU A N 1
ATOM 1392 C CA . LEU A 1 176 ? -7.212 4.746 18.931 1.00 88.00 176 LEU A CA 1
ATOM 1393 C C . LEU A 1 176 ? -6.847 5.084 20.378 1.00 88.00 176 LEU A C 1
ATOM 1395 O O . LEU A 1 176 ? -5.936 4.485 20.963 1.00 88.00 176 LEU A O 1
ATOM 1399 N N . SER A 1 177 ? -7.611 5.999 20.974 1.00 88.44 177 SER A N 1
ATOM 1400 C CA . SER A 1 177 ? -7.542 6.302 22.405 1.00 88.44 177 SER A CA 1
ATOM 1401 C C . SER A 1 177 ? -7.977 5.103 23.258 1.00 88.44 177 SER A C 1
ATOM 1403 O O . SER A 1 177 ? -8.630 4.173 22.782 1.00 88.44 177 SER A O 1
ATOM 1405 N N . ARG A 1 178 ? -7.659 5.123 24.561 1.00 85.31 178 ARG A N 1
ATOM 1406 C CA . ARG A 1 178 ? -8.050 4.047 25.492 1.00 85.31 178 ARG A CA 1
ATOM 1407 C C . ARG A 1 178 ? -9.568 3.823 25.522 1.00 85.31 178 ARG A C 1
ATOM 1409 O O . ARG A 1 178 ? -9.998 2.675 25.550 1.00 85.31 178 ARG A O 1
ATOM 1416 N N . LYS A 1 179 ? -10.359 4.905 25.471 1.00 86.38 179 LYS A N 1
ATOM 1417 C CA . LYS A 1 179 ? -11.831 4.853 25.441 1.00 86.38 179 LYS A CA 1
ATOM 1418 C C . LYS A 1 179 ? -12.339 4.200 24.151 1.00 86.38 179 LYS A C 1
ATOM 1420 O O . LYS A 1 179 ? -13.110 3.250 24.215 1.00 86.38 179 LYS A O 1
ATOM 1425 N N . GLU A 1 180 ? -11.848 4.653 22.996 1.00 86.25 180 GLU A N 1
ATOM 1426 C CA . GLU A 1 180 ? -12.216 4.095 21.684 1.00 86.25 180 GLU A CA 1
ATOM 1427 C C . GLU A 1 180 ? -11.827 2.618 21.560 1.00 86.25 180 GLU A C 1
ATOM 1429 O O . GLU A 1 180 ? -12.610 1.809 21.075 1.00 86.25 180 GLU A O 1
ATOM 1434 N N . ARG A 1 181 ? -10.640 2.250 22.054 1.00 85.31 181 ARG A N 1
ATOM 1435 C CA . ARG A 1 181 ? -10.161 0.865 22.042 1.00 85.31 181 ARG A CA 1
ATOM 1436 C C . ARG A 1 181 ? -10.991 -0.046 22.947 1.00 85.31 181 ARG A C 1
ATOM 1438 O O . ARG A 1 181 ? -11.223 -1.189 22.584 1.00 85.31 181 ARG A O 1
ATOM 1445 N N . SER A 1 182 ? -11.421 0.439 24.114 1.00 81.06 182 SER A N 1
ATOM 1446 C CA . SER A 1 182 ? -12.294 -0.337 25.004 1.00 81.06 182 SER A CA 1
ATOM 1447 C C . SER A 1 182 ? -13.646 -0.612 24.356 1.00 81.06 182 SER A C 1
ATOM 1449 O O . SER A 1 182 ? -14.152 -1.716 24.494 1.00 81.06 182 SER A O 1
ATOM 1451 N N . LYS A 1 183 ? -14.201 0.364 23.628 1.00 83.75 183 LYS A N 1
ATOM 1452 C CA . LYS A 1 183 ? -15.438 0.173 22.868 1.00 83.75 183 LYS A CA 1
ATOM 1453 C C . LYS A 1 183 ? -15.268 -0.906 21.794 1.00 83.75 183 LYS A C 1
ATOM 1455 O O . LYS A 1 183 ? -16.027 -1.856 21.781 1.00 83.75 183 LYS A O 1
ATOM 1460 N N . LEU A 1 184 ? -14.199 -0.831 20.997 1.00 81.56 184 LEU A N 1
ATOM 1461 C CA . LEU A 1 184 ? -13.886 -1.823 19.956 1.00 81.56 184 LEU A CA 1
ATOM 1462 C C . LEU A 1 184 ? -13.684 -3.257 20.484 1.00 81.56 184 LEU A C 1
ATOM 1464 O O . LEU A 1 184 ? -13.816 -4.213 19.733 1.00 81.56 184 LEU A O 1
ATOM 1468 N N . LEU A 1 185 ? -13.250 -3.412 21.737 1.00 77.31 185 LEU A N 1
ATOM 1469 C CA . LEU A 1 185 ? -13.036 -4.725 22.354 1.00 77.31 185 LEU A CA 1
ATOM 1470 C C . LEU A 1 185 ? -14.314 -5.327 22.944 1.00 77.31 185 LEU A C 1
ATOM 1472 O O . LEU A 1 185 ? -14.340 -6.535 23.168 1.00 77.31 185 LEU A O 1
ATOM 1476 N N . ASN A 1 186 ? -15.298 -4.477 23.238 1.00 77.12 186 ASN A N 1
ATOM 1477 C CA . ASN A 1 186 ? -16.557 -4.850 23.869 1.00 77.12 186 ASN A CA 1
ATOM 1478 C C . ASN A 1 186 ? -17.714 -4.952 22.857 1.00 77.12 186 ASN A C 1
ATOM 1480 O O . ASN A 1 186 ? -18.711 -5.592 23.179 1.00 77.12 186 ASN A O 1
ATOM 1484 N N . ASP A 1 187 ? -17.576 -4.312 21.691 1.00 64.81 187 ASP A N 1
ATOM 1485 C CA . ASP A 1 187 ? -18.419 -4.495 20.499 1.00 64.81 187 ASP A CA 1
ATOM 1486 C C . ASP A 1 187 ? -18.058 -5.804 19.765 1.00 64.81 187 ASP A C 1
ATOM 1488 O O . ASP A 1 187 ? -18.993 -6.449 19.241 1.00 64.81 187 ASP A O 1
#

Radius of gyration: 16.94 Å; chains: 1; bounding box: 40×26×48 Å

Secondary structure (DSSP, 8-state):
-HHHHHHHHHHHHHHHHHHHHHHHHT-SSS-TT-HHHHHHHHHHHHHHHHHH-HHHHHHHHHHHHHHHHHHHHHHS---HHHHHHHHHHHHHHGGGGGSHHHHHHHHHTT-HHHHHHHHHHHHHHHHHHHHHHHHHHHS---HHHHHHHHHHHHHHHHHHHHH-GGGTS-TT-TTS-HHHHHHHHH-

Sequence (187 aa):
MKKIKEYILVLTLSLVLACVLTFILSNSRFVFLNLNTILLSTFPIIILFYRHGFYPAFLVGAIYGIGVGIIVMLFDKGNMLTVAAYSILGISLSINGLFAKNIHKTLNNRRMNSVWLNVITANGIITLIIFGLTFFHVHTINVISVVYYGLTSSMVPMVIAYQKPEWILTKRSPFLSRKERSKLLND

Foldseek 3Di:
DVVVVVVVVLLVVLLVQLLVLLVVVPVPLDCSPQLVSCLVSCLSLLLVLLQAAQPSQQVSLQVSLQSNQVVCCVPVVDDVVSSVLSNVLSNLSSLSRNLSLVLQVCLLVVVLVSNLVSLLVSLVSSLVVSVVSVCVPPVDDDPVSSVVSSVSSSVVVSVCSVPPVCSNHPLPGPSDDPVSSVSSVVD

pLDDT: mean 83.15, std 10.0, range [44.53, 95.25]